Protein AF-A0A7I7QQ85-F1 (afdb_monomer_lite)

Foldseek 3Di:
DDDCPLQALVLLVVLVVLCVDPVNVVVLVVLVDDDDDFKWWFDLLDTHQLQSSSQSSVCSSVVNNGHHPVRFDRDDDRGSCVSCVLNVTDIGRCPLVCVVVQDADDDPNHGQLLLLLQQLLLLLCLLVVHDAWDQCVVCQVVSQVLRQVRDPDPDRDGNLASLLSPVVDQFKDWAFDPPDDRDHSVNCVPGSIIMHTDPVSSNVSNDLNVSLSSLSNSCVVSPDDPSSVVSCVVSVNNVSPDDCSPPPPPDDSDDDDDDDDDDDDDDDDDPDPDVVVVVVLQVVQLVVVVVVCVVQVWPPWDQDDPPFRIWTAHPNRIDTHHGDRDDDDPDDDPDDDDDDDDD

pLDDT: mean 86.06, std 19.88, range [28.39, 98.75]

Sequence (343 aa):
MPSFRNVLPEHVLQAVEILDRPEGAQLAQSLGYRAAREFRLVHKGKFYDSKPVVGVAYGVANNGEYLRNTQISGGDTGGAATILHNLGFWVDNGFLHGLKDLRVDSTHGKPAPYQYVVLLWALARARRREERLVPFSSVRDELADLLAPFAIARTRPDPSMPWAALSRNDWWELVGPDGATPINDVAVKHFDIAGGLDVGIYNTAQLDSFTKAAMEVIGGLVGVDERFADLVDRIGLSDLSGDPLIADANGDLVEDFQTSGGSAPSGRGTVMQDPVRRAAIERRSLDVALKYYDKIGGIDAVELGKPYDIKVTVNGIERHCEVKGSFYDHRHRHFDGQRSHSR

Radius of gyration: 24.23 Å; chains: 1; bounding box: 54×77×69 Å

Organism: NCBI:txid1286180

Secondary structure (DSSP, 8-state):
----TT--HHHHHHHHHHHTSHHHHHHHHHTT----SS-EEEETTEEEEHHHHHHHHHHHHTTT-PPPGGGS--STTTSHHHHHHHTT--EESSHHHHGGG----EETTEEPTHHHHHHHHHHHHHHTT--SSB-HHHHHHHHHHHHGGG-SSSSPP-THHHHHHHTTSTTEEEE-STT--S--HHHHHHTT-EEEE-HHHHHHTTSHHHHHHHHHHHHHHH--SHHHHHHHHHTT-GGGGS-GGGT-TTS---------PPPPP---------HHHHHHHHHHHHHHHHHHHHHTT-EEEEE--TT-SEEEEETTEEEEE----------------------

Structure (mmCIF, N/CA/C/O backbone):
data_AF-A0A7I7QQ85-F1
#
_entry.id   AF-A0A7I7QQ85-F1
#
loop_
_atom_site.group_PDB
_atom_site.id
_atom_site.type_symbol
_atom_site.label_atom_id
_atom_site.label_alt_id
_atom_site.label_comp_id
_atom_site.label_asym_id
_atom_site.label_entity_id
_atom_site.label_seq_id
_atom_site.pdbx_PDB_ins_code
_atom_site.Cartn_x
_atom_site.Cartn_y
_atom_site.Cartn_z
_atom_site.occupancy
_atom_site.B_iso_or_equiv
_atom_site.auth_seq_id
_atom_site.auth_comp_id
_atom_site.auth_asym_id
_atom_site.auth_atom_id
_atom_site.pdbx_PDB_model_num
ATOM 1 N N . MET A 1 1 ? -7.057 0.966 30.154 1.00 69.88 1 MET A N 1
ATOM 2 C CA . MET A 1 1 ? -7.400 1.232 28.740 1.00 69.88 1 MET A CA 1
ATOM 3 C C . MET A 1 1 ? -8.789 0.672 28.480 1.00 69.88 1 MET A C 1
ATOM 5 O O . MET A 1 1 ? -9.120 -0.313 29.136 1.00 69.88 1 MET A O 1
ATOM 9 N N . PRO A 1 2 ? -9.602 1.302 27.614 1.00 81.75 2 PRO A N 1
ATOM 10 C CA . PRO A 1 2 ? -10.892 0.746 27.203 1.00 81.75 2 PRO A CA 1
ATOM 11 C C . PRO A 1 2 ? -10.719 -0.664 26.615 1.00 81.75 2 PRO A C 1
ATOM 13 O O . PRO A 1 2 ? -9.673 -0.979 26.048 1.00 81.75 2 PRO A O 1
ATOM 16 N N . SER A 1 3 ? -11.721 -1.522 26.808 1.00 90.12 3 SER A N 1
ATOM 17 C CA . SER A 1 3 ? -11.721 -2.900 26.303 1.00 90.12 3 SER A CA 1
ATOM 18 C C . SER A 1 3 ? -12.306 -2.940 24.896 1.00 90.12 3 SER A C 1
ATOM 20 O O . SER A 1 3 ? -13.444 -2.534 24.703 1.00 90.12 3 SER A O 1
ATOM 22 N N . PHE A 1 4 ? -11.572 -3.484 23.927 1.00 92.62 4 PHE A N 1
ATOM 23 C CA . PHE A 1 4 ? -12.017 -3.565 22.528 1.00 92.62 4 PHE A CA 1
ATOM 24 C C . PHE A 1 4 ? -12.712 -4.886 22.172 1.00 92.62 4 PHE A C 1
ATOM 26 O O . PHE A 1 4 ? -12.963 -5.142 21.004 1.00 92.62 4 PHE A O 1
ATOM 33 N N . ARG A 1 5 ? -13.055 -5.720 23.165 1.00 92.06 5 ARG A N 1
ATOM 34 C CA . ARG A 1 5 ? -13.643 -7.057 22.943 1.00 92.06 5 ARG A CA 1
ATOM 35 C C . ARG A 1 5 ? -14.966 -7.055 22.169 1.00 92.06 5 ARG A C 1
ATOM 37 O O . ARG A 1 5 ? -15.278 -8.056 21.544 1.00 92.06 5 ARG A O 1
ATOM 44 N N . ASN A 1 6 ? -15.722 -5.959 22.225 1.00 94.19 6 ASN A N 1
ATOM 45 C CA . ASN A 1 6 ? -17.008 -5.827 21.532 1.00 94.19 6 ASN A CA 1
ATOM 46 C C . ASN A 1 6 ? -16.870 -5.160 20.153 1.00 94.19 6 ASN A C 1
ATOM 48 O O . ASN A 1 6 ? -17.860 -5.006 19.443 1.00 94.19 6 ASN A O 1
ATOM 52 N N . VAL A 1 7 ? -15.670 -4.700 19.784 1.00 96.50 7 VAL A N 1
ATOM 53 C CA . VAL A 1 7 ? -15.435 -4.113 18.463 1.00 96.50 7 VAL A CA 1
ATOM 54 C C . VAL A 1 7 ? -15.217 -5.257 17.480 1.00 96.50 7 VAL A C 1
ATOM 56 O O . VAL A 1 7 ? -14.371 -6.114 17.709 1.00 96.50 7 VAL A O 1
ATOM 59 N N . LEU A 1 8 ? -16.000 -5.257 16.406 1.00 96.88 8 LEU A N 1
ATOM 60 C CA . LEU A 1 8 ? -16.057 -6.295 15.382 1.00 96.88 8 LEU A CA 1
ATOM 61 C C . LEU A 1 8 ? -15.797 -5.638 14.014 1.00 96.88 8 LEU A C 1
ATOM 63 O O . LEU A 1 8 ? -15.885 -4.404 13.921 1.00 96.88 8 LEU A O 1
ATOM 67 N N . PRO A 1 9 ? -15.466 -6.400 12.957 1.00 97.25 9 PRO A N 1
ATOM 68 C CA . PRO A 1 9 ? -15.159 -5.820 11.651 1.00 97.25 9 PRO A CA 1
ATOM 69 C C . PRO A 1 9 ? -16.274 -4.928 11.082 1.00 97.25 9 PRO A C 1
ATOM 71 O O . PRO A 1 9 ? -16.001 -3.856 10.541 1.00 97.25 9 PRO A O 1
ATOM 74 N N . GLU A 1 10 ? -17.539 -5.284 11.286 1.00 97.50 10 GLU A N 1
ATOM 75 C CA . GLU A 1 10 ? -18.699 -4.491 10.872 1.00 97.50 10 GLU A CA 1
ATOM 76 C C . GLU A 1 10 ? -18.769 -3.122 11.561 1.00 97.50 10 GLU A C 1
ATOM 78 O O . GLU A 1 10 ? -19.207 -2.147 10.950 1.00 97.50 10 GLU A O 1
ATOM 83 N N . HIS A 1 11 ? -18.282 -3.006 12.801 1.00 98.19 11 HIS A N 1
ATOM 84 C CA . HIS A 1 11 ? -18.210 -1.726 13.507 1.00 98.19 11 HIS A CA 1
ATOM 85 C C . HIS A 1 11 ? -17.158 -0.804 12.880 1.00 98.19 11 HIS A C 1
ATOM 87 O O . HIS A 1 11 ? -17.347 0.412 12.838 1.00 98.19 11 HIS A O 1
ATOM 93 N N . VAL A 1 12 ? -16.067 -1.371 12.355 1.00 98.19 12 VAL A N 1
ATOM 94 C CA . VAL A 1 12 ? -15.042 -0.624 11.609 1.00 98.19 12 VAL A CA 1
ATOM 95 C C . VAL A 1 12 ? -15.597 -0.134 10.274 1.00 98.19 12 VAL A C 1
ATOM 97 O O . VAL A 1 12 ? -15.403 1.031 9.931 1.00 98.19 12 VAL A O 1
ATOM 100 N N . LEU A 1 13 ? -16.339 -0.975 9.549 1.00 97.69 13 LEU A N 1
ATOM 101 C CA . LEU A 1 13 ? -16.986 -0.577 8.293 1.00 97.69 13 LEU A CA 1
ATOM 102 C C . LEU A 1 13 ? -18.018 0.538 8.509 1.00 97.69 13 LEU A C 1
ATOM 104 O O . LEU A 1 13 ? -17.981 1.550 7.813 1.00 97.69 13 LEU A O 1
ATOM 108 N N . GLN A 1 14 ? -18.870 0.419 9.532 1.00 98.06 14 GLN A N 1
ATOM 109 C CA . GLN A 1 14 ? -19.805 1.485 9.907 1.00 98.06 14 GLN A CA 1
ATOM 110 C C . GLN A 1 14 ? -19.075 2.772 10.315 1.00 98.06 14 GLN A C 1
ATOM 112 O O . GLN A 1 14 ? -19.502 3.871 9.962 1.00 98.06 14 GLN A O 1
ATOM 117 N N . ALA A 1 15 ? -17.949 2.663 11.026 1.00 98.38 15 ALA A N 1
ATOM 118 C CA . ALA A 1 15 ? -17.130 3.820 11.369 1.00 98.38 15 ALA A CA 1
ATOM 119 C C . ALA A 1 15 ? -16.563 4.519 10.127 1.00 98.38 15 ALA A C 1
ATOM 121 O O . ALA A 1 15 ? -16.577 5.748 10.064 1.00 98.38 15 ALA A O 1
ATOM 122 N N . VAL A 1 16 ? -16.110 3.755 9.130 1.00 98.12 16 VAL A N 1
ATOM 123 C CA . VAL A 1 16 ? -15.677 4.289 7.831 1.00 98.12 16 VAL A CA 1
ATOM 124 C C . VAL A 1 16 ? -16.826 5.016 7.128 1.00 98.12 16 VAL A C 1
ATOM 126 O O . VAL A 1 16 ? -16.637 6.148 6.686 1.00 98.12 16 VAL A O 1
ATOM 129 N N . GLU A 1 17 ? -18.028 4.437 7.092 1.00 97.75 17 GLU A N 1
ATOM 130 C CA . GLU A 1 17 ? -19.209 5.085 6.503 1.00 97.75 17 GLU A CA 1
ATOM 131 C C . GLU A 1 17 ? -19.602 6.384 7.216 1.00 97.75 17 GLU A C 1
ATOM 133 O O . GLU A 1 17 ? -20.019 7.341 6.564 1.00 97.75 17 GLU A O 1
ATOM 138 N N . ILE A 1 18 ? -19.479 6.436 8.546 1.00 97.75 18 ILE A N 1
ATOM 139 C CA . ILE A 1 18 ? -19.708 7.657 9.329 1.00 97.75 18 ILE A CA 1
ATOM 140 C C . ILE A 1 18 ? -18.658 8.710 8.969 1.00 97.75 18 ILE A C 1
ATOM 142 O O . ILE A 1 18 ? -19.014 9.860 8.718 1.00 97.75 18 ILE A O 1
ATOM 146 N N . LEU A 1 19 ? -17.379 8.327 8.932 1.00 97.50 19 LEU A N 1
ATOM 147 C CA . LEU A 1 19 ? -16.255 9.227 8.662 1.00 97.50 19 LEU A CA 1
ATOM 148 C C . LEU A 1 19 ? -16.217 9.743 7.215 1.00 97.50 19 LEU A C 1
ATOM 150 O O . LEU A 1 19 ? -15.694 10.831 6.989 1.00 97.50 19 LEU A O 1
ATOM 154 N N . ASP A 1 20 ? -16.793 9.012 6.259 1.00 97.12 20 ASP A N 1
ATOM 155 C CA . ASP A 1 20 ? -16.944 9.452 4.864 1.00 97.12 20 ASP A CA 1
ATOM 156 C C . ASP A 1 20 ? -17.969 10.595 4.702 1.00 97.12 20 ASP A C 1
ATOM 158 O O . ASP A 1 20 ? -17.967 11.290 3.682 1.00 97.12 20 ASP A O 1
ATOM 162 N N . ARG A 1 21 ? -18.846 10.817 5.692 1.00 97.19 21 ARG A N 1
ATOM 163 C CA . ARG A 1 21 ? -19.843 11.899 5.668 1.00 97.19 21 ARG A CA 1
ATOM 164 C C . ARG A 1 21 ? -19.251 13.216 6.192 1.00 97.19 21 ARG A C 1
ATOM 166 O O . ARG A 1 21 ? -18.389 13.189 7.075 1.00 97.19 21 ARG A O 1
ATOM 173 N N . PRO A 1 22 ? -19.740 14.389 5.742 1.00 95.38 22 PRO A N 1
ATOM 174 C CA . PRO A 1 22 ? -19.285 15.687 6.254 1.00 95.38 22 PRO A CA 1
ATOM 175 C C . PRO A 1 22 ? -19.380 15.825 7.783 1.00 95.38 22 PRO A C 1
ATOM 177 O O . PRO A 1 22 ? -18.511 16.431 8.414 1.00 95.38 22 PRO A O 1
ATOM 180 N N . GLU A 1 23 ? -20.409 15.237 8.395 1.00 96.56 23 GLU A N 1
ATOM 181 C CA . GLU A 1 23 ? -20.611 15.218 9.847 1.00 96.56 23 GLU A CA 1
ATOM 182 C C . GLU A 1 23 ? -19.568 14.344 10.559 1.00 96.56 23 GLU A C 1
ATOM 184 O O . GLU A 1 23 ? -19.199 14.623 11.699 1.00 96.56 23 GLU A O 1
ATOM 189 N N . GLY A 1 24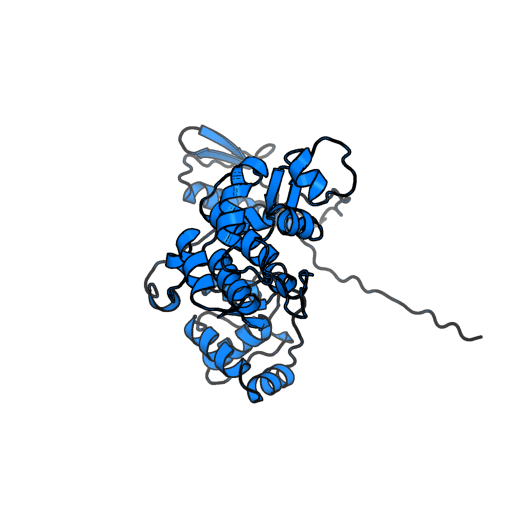 ? -19.041 13.320 9.883 1.00 95.50 24 GLY A N 1
ATOM 190 C CA . GLY A 1 24 ? -17.988 12.447 10.395 1.00 95.50 24 GLY A CA 1
ATOM 191 C C . GLY A 1 24 ? -16.672 13.181 10.631 1.00 95.50 24 GLY A C 1
ATOM 192 O O . GLY A 1 24 ? -16.039 13.004 11.674 1.00 95.50 24 GLY A O 1
ATOM 193 N N . ALA A 1 25 ? -16.288 14.077 9.718 1.00 92.44 25 ALA A N 1
ATOM 194 C CA . ALA A 1 25 ? -15.110 14.926 9.898 1.00 92.44 25 ALA A CA 1
ATOM 195 C C . ALA A 1 25 ? -15.257 15.857 11.117 1.00 92.44 25 ALA A C 1
ATOM 197 O O . ALA A 1 25 ? -14.317 16.020 11.901 1.00 92.44 25 ALA A O 1
ATOM 198 N N . GLN A 1 26 ? -16.455 16.418 11.321 1.00 96.44 26 GLN A N 1
ATOM 199 C CA . GLN A 1 26 ? -16.766 17.246 12.492 1.00 96.44 26 GLN A CA 1
ATOM 200 C C . GLN A 1 26 ? -16.753 16.419 13.783 1.00 96.44 26 GLN A C 1
ATOM 202 O O . GLN A 1 26 ? -16.199 16.861 14.793 1.00 96.44 26 GLN A O 1
ATOM 207 N N . LEU A 1 27 ? -17.289 15.193 13.746 1.00 96.94 27 LEU A N 1
ATOM 208 C CA . LEU A 1 27 ? -17.235 14.256 14.865 1.00 96.94 27 LEU A CA 1
ATOM 209 C C . LEU A 1 27 ? -15.781 13.965 15.252 1.00 96.94 27 LEU A C 1
ATOM 211 O O . LEU A 1 27 ? -15.411 14.176 16.408 1.00 96.94 27 LEU A O 1
ATOM 215 N N . ALA A 1 28 ? -14.933 13.572 14.299 1.00 96.88 28 ALA A N 1
ATOM 216 C CA . ALA A 1 28 ? -13.519 13.299 14.555 1.00 96.88 28 ALA A CA 1
ATOM 217 C C . ALA A 1 28 ? -12.798 14.512 15.174 1.00 96.88 28 ALA A C 1
ATOM 219 O O . ALA A 1 28 ? -12.051 14.368 16.149 1.00 96.88 28 ALA A O 1
ATOM 220 N N . GLN A 1 29 ? -13.071 15.718 14.667 1.00 96.81 29 GLN A N 1
ATOM 221 C CA . GLN A 1 29 ? -12.528 16.958 15.222 1.00 96.81 29 GLN A CA 1
ATOM 222 C C . GLN A 1 29 ? -13.019 17.215 16.657 1.00 96.81 29 GLN A C 1
ATOM 224 O O . GLN A 1 29 ? -12.211 17.544 17.529 1.00 96.81 29 GLN A O 1
ATOM 229 N N . SER A 1 30 ? -14.313 17.020 16.934 1.00 97.69 30 SER A N 1
ATOM 230 C CA . SER A 1 30 ? -14.899 17.203 18.273 1.00 97.69 30 SER A CA 1
ATOM 231 C C . SER A 1 30 ? -14.375 16.197 19.309 1.00 97.69 30 SER A C 1
ATOM 233 O O . SER A 1 30 ? -14.231 16.531 20.485 1.00 97.69 30 SER A O 1
ATOM 235 N N . LEU A 1 31 ? -13.989 14.994 18.866 1.00 97.19 31 LEU A N 1
ATOM 236 C CA . LEU A 1 31 ? -13.313 13.972 19.678 1.00 97.19 31 LEU A CA 1
ATOM 237 C C . LEU A 1 31 ? -11.806 14.251 19.866 1.00 97.19 31 LEU A C 1
ATOM 239 O O . LEU A 1 31 ? -11.090 13.486 20.526 1.00 97.19 31 LEU A O 1
ATOM 243 N N . GLY A 1 32 ? -11.314 15.367 19.320 1.00 97.38 32 GLY A N 1
ATOM 244 C CA . GLY A 1 32 ? -9.945 15.850 19.481 1.00 97.38 32 GLY A CA 1
ATOM 245 C C . GLY A 1 32 ? -8.919 15.104 18.632 1.00 97.38 32 GLY A C 1
ATOM 246 O O . GLY A 1 32 ? -7.717 15.163 18.931 1.00 97.38 32 GLY A O 1
ATOM 247 N N . TYR A 1 33 ? -9.363 14.375 17.608 1.00 96.75 33 TYR A N 1
ATOM 248 C CA . TYR A 1 33 ? -8.456 13.742 16.665 1.00 96.75 33 TYR A CA 1
ATOM 249 C C . TYR A 1 33 ? -7.802 14.773 15.745 1.00 96.75 33 TYR A C 1
ATOM 251 O O . TYR A 1 33 ? -8.306 15.870 15.509 1.00 96.75 33 TYR A O 1
ATOM 259 N N . ARG A 1 34 ? -6.618 14.412 15.261 1.00 93.75 34 ARG A N 1
ATOM 260 C CA . ARG A 1 34 ? -5.829 15.174 14.294 1.00 93.75 34 ARG A CA 1
ATOM 261 C C . ARG A 1 34 ? -5.425 14.222 13.179 1.00 93.75 34 ARG A C 1
ATOM 263 O O . ARG A 1 34 ? -5.375 13.019 13.432 1.00 93.75 34 ARG A O 1
ATOM 270 N N . ALA A 1 35 ? -5.068 14.789 12.028 1.00 92.00 35 ALA A N 1
ATOM 271 C CA . ALA A 1 35 ? -4.515 14.042 10.905 1.00 92.00 35 ALA A CA 1
ATOM 272 C C . ALA A 1 35 ? -3.429 13.063 11.379 1.00 92.00 35 ALA A C 1
ATOM 274 O O . ALA A 1 35 ? -2.513 13.460 12.120 1.00 92.00 35 ALA A O 1
ATOM 275 N N . ALA A 1 36 ? -3.533 11.796 10.977 1.00 89.44 36 ALA A N 1
ATOM 276 C CA . ALA A 1 36 ? -2.504 10.816 11.281 1.00 89.44 36 ALA A CA 1
ATOM 277 C C . ALA A 1 36 ? -1.199 11.213 10.586 1.00 89.44 36 ALA A C 1
ATOM 279 O O . ALA A 1 36 ? -1.190 11.800 9.505 1.00 89.44 36 ALA A O 1
ATOM 280 N N . ARG A 1 37 ? -0.074 10.895 11.227 1.00 87.19 37 ARG A N 1
ATOM 281 C CA . ARG A 1 37 ? 1.252 11.060 10.618 1.00 87.19 37 ARG A CA 1
ATOM 282 C C . ARG A 1 37 ? 1.688 9.787 9.903 1.00 87.19 37 ARG A C 1
ATOM 284 O O . ARG A 1 37 ? 2.209 9.865 8.800 1.00 87.19 37 ARG A O 1
ATOM 291 N N . GLU A 1 38 ? 1.398 8.645 10.509 1.00 89.81 38 GLU A N 1
ATOM 292 C CA . GLU A 1 38 ? 2.010 7.361 10.168 1.00 89.81 38 GLU A CA 1
ATOM 293 C C . GLU A 1 38 ? 0.939 6.333 9.786 1.00 89.81 38 GLU A C 1
ATOM 295 O O . GLU A 1 38 ? 0.820 5.992 8.617 1.00 89.81 38 GLU A O 1
ATOM 300 N N . PHE A 1 39 ? 0.073 5.954 10.730 1.00 94.81 39 PHE A N 1
ATOM 301 C CA . PHE A 1 39 ? -0.863 4.840 10.556 1.00 94.81 39 PHE A CA 1
ATOM 302 C C . PHE A 1 39 ? -2.212 5.240 9.956 1.00 94.81 39 PHE A C 1
ATOM 304 O O . PHE A 1 39 ? -2.951 6.046 10.541 1.00 94.81 39 PHE A O 1
ATOM 311 N N . ARG A 1 40 ? -2.566 4.624 8.825 1.00 97.06 40 ARG A N 1
ATOM 312 C CA . ARG A 1 40 ? -3.838 4.845 8.124 1.00 97.06 40 ARG A CA 1
ATOM 313 C C . ARG A 1 40 ? -4.469 3.520 7.718 1.00 97.06 40 ARG A C 1
ATOM 315 O O . ARG A 1 40 ? -3.834 2.713 7.058 1.00 97.06 40 ARG A O 1
ATOM 322 N N . LEU A 1 41 ? -5.730 3.311 8.076 1.00 97.31 41 LEU A N 1
ATOM 323 C CA . LEU A 1 41 ? -6.535 2.231 7.514 1.00 97.31 41 LEU A CA 1
ATOM 324 C C . LEU A 1 41 ? -6.679 2.445 6.003 1.00 97.31 41 LEU A C 1
ATOM 326 O O . LEU A 1 41 ? -7.053 3.542 5.578 1.00 97.31 41 LEU A O 1
ATOM 330 N N . VAL A 1 42 ? -6.438 1.396 5.219 1.00 97.69 42 VAL A N 1
ATOM 331 C CA . VAL A 1 42 ? -6.763 1.366 3.790 1.00 97.69 42 VAL A CA 1
ATOM 332 C C . VAL A 1 42 ? -8.062 0.592 3.594 1.00 97.69 42 VAL A C 1
ATOM 334 O O . VAL A 1 42 ? -8.171 -0.558 4.014 1.00 97.69 42 VAL A O 1
ATOM 337 N N . HIS A 1 43 ? -9.055 1.224 2.973 1.00 96.19 43 HIS A N 1
ATOM 338 C CA . HIS A 1 43 ? -10.320 0.574 2.634 1.00 96.19 43 HIS A CA 1
ATOM 339 C C . HIS A 1 43 ? -10.874 1.139 1.327 1.00 96.19 43 HIS A C 1
ATOM 341 O O . HIS A 1 43 ? -11.065 2.353 1.213 1.00 96.19 43 HIS A O 1
ATOM 347 N N . LYS A 1 44 ? -11.126 0.271 0.338 1.00 94.56 44 LYS A N 1
ATOM 348 C CA . LYS A 1 44 ? -11.625 0.643 -0.998 1.00 94.56 44 LYS A CA 1
ATOM 349 C C . LYS A 1 44 ? -10.751 1.718 -1.654 1.00 94.56 44 LYS A C 1
ATOM 351 O O . LYS A 1 44 ? -11.249 2.699 -2.206 1.00 94.56 44 LYS A O 1
ATOM 356 N N . GLY A 1 45 ? -9.433 1.575 -1.504 1.00 95.44 45 GLY A N 1
ATOM 357 C CA . GLY A 1 45 ? -8.424 2.496 -2.046 1.00 95.44 45 GLY A CA 1
ATOM 358 C C . GLY A 1 45 ? -8.356 3.870 -1.361 1.00 95.44 45 GLY A C 1
ATOM 359 O O . GLY A 1 45 ? -7.555 4.724 -1.752 1.00 95.44 45 GLY A O 1
ATOM 360 N N . LYS A 1 46 ? -9.170 4.108 -0.327 1.00 96.88 46 LYS A N 1
ATOM 361 C CA . LYS A 1 46 ? -9.147 5.327 0.488 1.00 96.88 46 LYS A CA 1
ATOM 362 C C . LYS A 1 46 ? -8.336 5.117 1.763 1.00 96.88 46 LYS A C 1
ATOM 364 O O . LYS A 1 46 ? -8.163 3.997 2.233 1.00 96.88 46 LYS A O 1
ATOM 369 N N . PHE A 1 47 ? -7.864 6.227 2.325 1.00 97.38 47 PHE A N 1
ATOM 370 C CA . PHE A 1 47 ? -7.067 6.250 3.548 1.00 97.38 47 PHE A CA 1
ATOM 371 C C . PHE A 1 47 ? -7.855 6.920 4.662 1.00 97.38 47 PHE A C 1
ATOM 373 O O . PHE A 1 47 ? -8.336 8.039 4.482 1.00 97.38 47 PHE A O 1
ATOM 380 N N . TYR A 1 48 ? -7.903 6.269 5.816 1.00 97.56 48 TYR A N 1
ATOM 381 C CA . TYR A 1 48 ? -8.562 6.770 7.013 1.00 97.56 48 TYR A CA 1
ATOM 382 C C . TYR A 1 48 ? -7.577 6.777 8.171 1.00 97.56 48 TYR A C 1
ATOM 384 O O . TYR A 1 48 ? -6.860 5.804 8.390 1.00 97.56 48 TYR A O 1
ATOM 392 N N . ASP A 1 49 ? -7.542 7.854 8.946 1.0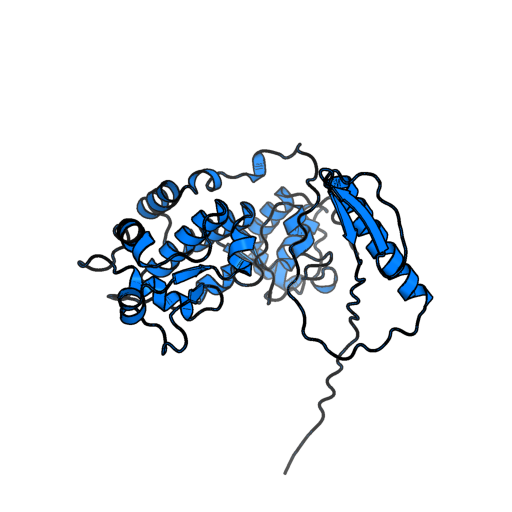0 96.81 49 ASP A N 1
ATOM 393 C CA . ASP A 1 49 ? -6.706 7.902 10.142 1.00 96.81 49 ASP A CA 1
ATOM 394 C C . ASP A 1 49 ? -7.123 6.785 11.116 1.00 96.81 49 ASP A C 1
ATOM 396 O O . ASP A 1 49 ? -8.283 6.708 11.532 1.00 96.81 49 ASP A O 1
ATOM 400 N N . SER A 1 50 ? -6.178 5.925 11.512 1.00 96.75 50 SER A N 1
ATOM 401 C CA . SER A 1 50 ? -6.491 4.704 12.277 1.00 96.75 50 SER A CA 1
ATOM 402 C C . SER A 1 50 ? -7.188 4.993 13.612 1.00 96.75 50 SER A C 1
ATOM 404 O O . SER A 1 50 ? -8.105 4.285 14.026 1.00 96.75 50 SER A O 1
ATOM 406 N N . LYS A 1 51 ? -6.785 6.076 14.284 1.00 96.38 51 LYS A N 1
ATOM 407 C CA . LYS A 1 51 ? -7.323 6.495 15.583 1.00 96.38 51 LYS A CA 1
ATOM 408 C C . LYS A 1 51 ? -8.805 6.901 15.536 1.00 96.38 51 LYS A C 1
ATOM 410 O O . LYS A 1 51 ? -9.564 6.330 16.320 1.00 96.38 51 LYS A O 1
ATOM 415 N N . PRO A 1 52 ? -9.229 7.864 14.688 1.00 97.69 52 PRO A N 1
ATOM 416 C CA . PRO A 1 52 ? -10.644 8.153 14.475 1.00 97.69 52 PRO A CA 1
ATOM 417 C C . PRO A 1 52 ? -11.465 6.912 14.164 1.00 97.69 52 PRO A C 1
ATOM 419 O O . PRO A 1 52 ? -12.505 6.727 14.783 1.00 97.69 52 PRO A O 1
ATOM 422 N N . VAL A 1 53 ? -10.980 6.044 13.269 1.00 98.06 53 VAL A N 1
ATOM 423 C CA . VAL A 1 53 ? -11.713 4.831 12.888 1.00 98.06 53 VAL A CA 1
ATOM 424 C C . VAL A 1 53 ? -11.987 3.960 14.109 1.00 98.06 53 VAL A C 1
ATOM 426 O O . VAL A 1 53 ? -13.139 3.642 14.380 1.00 98.06 53 VAL A O 1
ATOM 429 N N . VAL A 1 54 ? -10.960 3.629 14.897 1.00 97.50 54 VAL A N 1
ATOM 430 C CA . VAL A 1 54 ? -11.131 2.786 16.091 1.00 97.50 54 VAL A CA 1
ATOM 431 C C . VAL A 1 54 ? -11.995 3.469 17.154 1.00 97.50 54 VAL A C 1
ATOM 433 O O . VAL A 1 54 ? -12.811 2.811 17.796 1.00 97.50 54 VAL A O 1
ATOM 436 N N . GLY A 1 55 ? -11.853 4.783 17.348 1.00 97.56 55 GLY A N 1
ATOM 437 C CA . GLY A 1 55 ? -12.661 5.518 18.322 1.00 97.56 55 GLY A CA 1
ATOM 438 C C . GLY A 1 55 ? -14.138 5.610 17.958 1.00 97.56 55 GLY A C 1
ATOM 439 O O . GLY A 1 55 ? -14.992 5.495 18.841 1.00 97.56 55 GLY A O 1
ATOM 440 N N . VAL A 1 56 ? -14.435 5.765 16.666 1.00 98.38 56 VAL A N 1
ATOM 441 C CA . VAL A 1 56 ? -15.801 5.743 16.137 1.00 98.38 56 VAL A CA 1
ATOM 442 C C . VAL A 1 56 ? -16.366 4.324 16.182 1.00 98.38 56 VAL A C 1
ATOM 444 O O . VAL A 1 56 ? -17.461 4.142 16.704 1.00 98.38 56 VAL A O 1
ATOM 447 N N . ALA A 1 57 ? -15.601 3.315 15.755 1.00 98.31 57 ALA A N 1
ATOM 448 C CA . ALA A 1 57 ? -16.006 1.907 15.807 1.00 98.31 57 ALA A CA 1
ATOM 449 C C . ALA A 1 57 ? -16.323 1.451 17.238 1.00 98.31 57 ALA A C 1
ATOM 451 O O . ALA A 1 57 ? -17.300 0.743 17.469 1.00 98.31 57 ALA A O 1
ATOM 452 N N . TYR A 1 58 ? -15.545 1.913 18.221 1.00 97.75 58 TYR A N 1
ATOM 453 C CA . TYR A 1 58 ? -15.847 1.680 19.629 1.00 97.75 58 TYR A CA 1
ATOM 454 C C . TYR A 1 58 ? -17.196 2.286 20.031 1.00 97.75 58 TYR A C 1
ATOM 456 O O . TYR A 1 58 ? -17.984 1.610 20.685 1.00 97.75 58 TYR A O 1
ATOM 464 N N . GLY A 1 59 ? -17.491 3.528 19.637 1.00 97.69 59 GLY A N 1
ATOM 465 C CA . GLY A 1 59 ? -18.781 4.145 19.952 1.00 97.69 59 GLY A CA 1
ATOM 466 C C . GLY A 1 59 ? -19.954 3.452 19.263 1.00 97.69 59 GLY A C 1
ATOM 467 O O . GLY A 1 59 ? -20.982 3.255 19.901 1.00 97.69 59 GLY A O 1
ATOM 468 N N . VAL A 1 60 ? -19.786 2.994 18.017 1.00 98.00 60 VAL A N 1
ATOM 469 C CA . VAL A 1 60 ? -20.782 2.154 17.325 1.00 98.00 60 VAL A CA 1
ATOM 470 C C . VAL A 1 60 ? -21.076 0.887 18.138 1.00 98.00 60 VAL A C 1
ATOM 472 O O . VAL A 1 60 ? -22.236 0.585 18.400 1.00 98.00 60 VAL A O 1
ATOM 475 N N . ALA A 1 61 ? -20.037 0.199 18.618 1.00 97.62 61 ALA A N 1
ATOM 476 C CA . ALA A 1 61 ? -20.171 -1.018 19.422 1.00 97.62 61 ALA A CA 1
ATOM 477 C C . ALA A 1 61 ? -20.733 -0.786 20.842 1.00 97.62 61 ALA A C 1
ATOM 479 O O . ALA A 1 61 ? -21.171 -1.730 21.496 1.00 97.62 61 ALA A O 1
ATOM 480 N N . ASN A 1 62 ? -20.684 0.450 21.352 1.00 96.75 62 ASN A N 1
ATOM 481 C CA . ASN A 1 62 ? -21.026 0.797 22.736 1.00 96.75 62 ASN A CA 1
ATOM 482 C C . ASN A 1 62 ? -22.058 1.937 22.799 1.00 96.75 62 ASN A C 1
ATOM 484 O O . ASN A 1 62 ? -21.916 2.875 23.580 1.00 96.75 62 ASN A O 1
ATOM 488 N N . ASN A 1 63 ? -23.108 1.865 21.973 1.00 94.88 63 ASN A N 1
ATOM 489 C CA . ASN A 1 63 ? -24.285 2.746 22.042 1.00 94.88 63 ASN A CA 1
ATOM 490 C C . ASN A 1 63 ? -23.972 4.259 22.001 1.00 94.88 63 ASN A C 1
ATOM 492 O O . ASN A 1 63 ? -24.611 5.058 22.684 1.00 94.88 63 ASN A O 1
ATOM 496 N N . GLY A 1 64 ? -22.995 4.665 21.189 1.00 94.81 64 GLY A N 1
ATOM 497 C CA . GLY A 1 64 ? -22.606 6.063 20.985 1.00 94.81 64 GLY A CA 1
ATOM 498 C C . GLY A 1 64 ? -21.523 6.584 21.934 1.00 94.81 64 GLY A C 1
ATOM 499 O O . GLY A 1 64 ? -21.167 7.761 21.856 1.00 94.81 64 GLY A O 1
ATOM 500 N N . GLU A 1 65 ? -20.957 5.743 22.803 1.00 96.25 65 GLU A N 1
ATOM 501 C CA . GLU A 1 65 ? -19.833 6.119 23.670 1.00 96.25 65 GLU A CA 1
ATOM 502 C C . GLU A 1 65 ? -18.506 6.186 22.895 1.00 96.25 65 GLU A C 1
ATOM 504 O O . GLU A 1 65 ? -17.646 5.316 23.003 1.00 96.25 65 GLU A O 1
ATOM 509 N N . TYR A 1 66 ? -18.322 7.228 22.084 1.00 97.25 66 TYR A N 1
ATOM 510 C CA . TYR A 1 66 ? -17.104 7.412 21.294 1.00 97.25 66 TYR A CA 1
ATOM 511 C C . TYR A 1 66 ? -15.865 7.684 22.154 1.00 97.25 66 TYR A C 1
ATOM 513 O O . TYR A 1 66 ? -15.895 8.461 23.114 1.00 97.25 66 TYR A O 1
ATOM 521 N N . LEU A 1 67 ? -14.731 7.108 21.753 1.00 96.75 67 LEU A N 1
ATOM 522 C CA . LEU A 1 67 ? -13.445 7.400 22.383 1.00 96.75 67 LEU A CA 1
ATOM 523 C C . LEU A 1 67 ? -12.858 8.714 21.855 1.00 96.75 67 LEU A C 1
ATOM 525 O O . LEU A 1 67 ? -13.041 9.093 20.700 1.00 96.75 67 LEU A O 1
ATOM 529 N N . ARG A 1 68 ? -12.115 9.409 22.717 1.00 96.88 68 ARG A N 1
ATOM 530 C CA . ARG A 1 68 ? -11.345 10.611 22.380 1.00 96.88 68 ARG A CA 1
ATOM 531 C C . ARG A 1 68 ? -9.912 10.251 22.002 1.00 96.88 68 ARG A C 1
ATOM 533 O O . ARG A 1 68 ? -9.380 9.213 22.400 1.00 96.88 68 ARG A O 1
ATOM 540 N N . ASN A 1 69 ? -9.219 11.171 21.335 1.00 94.94 69 ASN A N 1
ATOM 541 C CA . ASN A 1 69 ? -7.810 11.001 20.946 1.00 94.94 69 ASN A CA 1
ATOM 542 C C . ASN A 1 69 ? -6.861 10.649 22.111 1.00 94.94 69 ASN A C 1
ATOM 544 O O . ASN A 1 69 ? -5.870 9.947 21.914 1.00 94.94 69 ASN A O 1
ATOM 548 N N . THR A 1 70 ? -7.161 11.101 23.331 1.00 93.75 70 THR A N 1
ATOM 549 C CA . THR A 1 70 ? -6.356 10.815 24.531 1.00 93.75 70 THR A CA 1
ATOM 550 C C . THR A 1 70 ? -6.551 9.403 25.085 1.00 93.75 70 THR A C 1
ATOM 552 O O . THR A 1 70 ? -5.766 8.973 25.926 1.00 93.75 70 THR A O 1
ATOM 555 N N . GLN A 1 71 ? -7.573 8.674 24.630 1.00 93.56 71 GLN A N 1
ATOM 556 C CA . GLN A 1 71 ? -7.930 7.348 25.144 1.00 93.56 71 GLN A CA 1
ATOM 557 C C . GLN A 1 71 ? -7.377 6.200 24.287 1.00 93.56 71 GLN A C 1
ATOM 559 O O . GLN A 1 71 ? -7.458 5.047 24.707 1.00 93.56 71 GLN A O 1
ATOM 564 N N . ILE A 1 72 ? -6.805 6.502 23.114 1.00 91.00 72 ILE A N 1
ATOM 565 C CA . ILE A 1 72 ? -6.271 5.515 22.166 1.00 91.00 72 ILE A CA 1
ATOM 566 C C . ILE A 1 72 ? -4.882 5.957 21.684 1.00 91.00 72 ILE A C 1
ATOM 568 O O . ILE A 1 72 ? -4.693 7.088 21.221 1.00 91.00 72 ILE A O 1
ATOM 572 N N . SER A 1 73 ? -3.896 5.062 21.755 1.00 86.62 73 SER A N 1
ATOM 573 C CA . SER A 1 73 ? -2.586 5.245 21.116 1.00 86.62 73 SER A CA 1
ATOM 574 C C . SER A 1 73 ? -2.653 4.903 19.622 1.00 86.62 73 SER A C 1
ATOM 576 O O . SER A 1 73 ? -3.487 4.125 19.179 1.00 86.62 73 SER A O 1
ATOM 578 N N . GLY A 1 74 ? -1.808 5.538 18.807 1.00 74.31 74 GLY A N 1
ATOM 579 C CA . GLY A 1 74 ? -1.850 5.341 17.351 1.00 74.31 74 GLY A CA 1
ATOM 580 C C . GLY A 1 74 ? -1.027 4.152 16.859 1.00 74.31 74 GLY A C 1
ATOM 581 O O . GLY A 1 74 ? -1.377 3.594 15.831 1.00 74.31 74 GLY A O 1
ATOM 582 N N . GLY A 1 75 ? 0.045 3.805 17.581 1.00 74.62 75 GLY A N 1
ATOM 583 C CA . GLY A 1 75 ? 1.086 2.886 17.108 1.00 74.62 75 GLY A CA 1
ATOM 584 C C . GLY A 1 75 ? 0.845 1.402 17.378 1.00 74.62 75 GLY A C 1
ATOM 585 O O . GLY A 1 75 ? -0.199 1.007 17.897 1.00 74.62 75 GLY A O 1
ATOM 586 N N . ASP A 1 76 ? 1.868 0.611 17.056 1.00 62.94 76 ASP A N 1
ATOM 587 C CA . ASP A 1 76 ? 1.780 -0.842 16.833 1.00 62.94 76 ASP A CA 1
ATOM 588 C C . ASP A 1 76 ? 1.677 -1.710 18.089 1.00 62.94 76 ASP A C 1
ATOM 590 O O . ASP A 1 76 ? 1.308 -2.881 18.004 1.00 62.94 76 ASP A O 1
ATOM 594 N N . THR A 1 77 ? 1.953 -1.162 19.274 1.00 74.25 77 THR A N 1
ATOM 595 C CA . THR A 1 77 ? 1.875 -1.926 20.527 1.00 74.25 77 THR A CA 1
ATOM 596 C C . THR A 1 77 ? 0.555 -1.656 21.240 1.00 74.25 77 THR A C 1
ATOM 598 O O . THR A 1 77 ? 0.469 -0.804 22.129 1.00 74.25 77 THR A O 1
ATOM 601 N N . GLY A 1 78 ? -0.489 -2.384 20.838 1.00 75.00 78 GLY A N 1
ATOM 602 C CA . GLY A 1 78 ? -1.823 -2.323 21.448 1.00 75.00 78 GLY A CA 1
ATOM 603 C C . GLY A 1 78 ? -2.592 -1.031 21.155 1.00 75.00 78 GLY A C 1
ATOM 604 O O . GLY A 1 78 ? -3.501 -0.680 21.908 1.00 75.00 78 GLY A O 1
ATOM 605 N N . GLY A 1 79 ? -2.197 -0.301 20.109 1.00 89.56 79 GLY A N 1
ATOM 606 C CA . GLY A 1 79 ? -2.887 0.898 19.646 1.00 89.56 79 GLY A CA 1
ATOM 607 C C . GLY A 1 79 ? -3.908 0.612 18.550 1.00 89.56 79 GLY A C 1
ATOM 608 O O . GLY A 1 79 ? -4.276 -0.532 18.281 1.00 89.56 79 GLY A O 1
ATOM 609 N N . ALA A 1 80 ? -4.373 1.682 17.907 1.00 94.38 80 ALA A N 1
ATOM 610 C CA . ALA A 1 80 ? -5.386 1.610 16.860 1.00 94.38 80 ALA A CA 1
ATOM 611 C C . ALA A 1 80 ? -4.974 0.696 15.692 1.00 94.38 80 ALA A C 1
ATOM 613 O O . ALA A 1 80 ? -5.804 -0.061 15.198 1.00 94.38 80 ALA A O 1
ATOM 614 N N . ALA A 1 81 ? -3.698 0.734 15.285 1.00 94.19 81 ALA A N 1
ATOM 615 C CA . ALA A 1 81 ? -3.182 -0.111 14.211 1.00 94.19 81 ALA A CA 1
ATOM 616 C C . ALA A 1 81 ? -3.306 -1.608 14.543 1.00 94.19 81 ALA A C 1
ATOM 618 O O . ALA A 1 81 ? -3.878 -2.365 13.765 1.00 94.19 81 ALA A O 1
ATOM 619 N N . THR A 1 82 ? -2.872 -2.017 15.741 1.00 93.62 82 THR A N 1
ATOM 620 C CA . THR A 1 82 ? -2.986 -3.405 16.221 1.00 93.62 82 THR A CA 1
ATOM 621 C C . THR A 1 82 ? -4.433 -3.887 16.234 1.00 93.62 82 THR A C 1
ATOM 623 O O . THR A 1 82 ? -4.719 -5.004 15.819 1.00 93.62 82 THR A O 1
ATOM 626 N N . ILE A 1 83 ? -5.357 -3.044 16.710 1.00 94.62 83 ILE A N 1
ATOM 627 C CA . ILE A 1 83 ? -6.782 -3.390 16.788 1.00 94.62 83 ILE A CA 1
ATOM 628 C C . ILE A 1 83 ? -7.342 -3.641 15.387 1.00 94.62 83 ILE A C 1
ATOM 630 O O . ILE A 1 83 ? -8.009 -4.645 15.172 1.00 94.62 83 ILE A O 1
ATOM 634 N N . LEU A 1 84 ? -7.045 -2.760 14.432 1.00 95.62 84 LEU A N 1
ATOM 635 C CA . LEU A 1 84 ? -7.505 -2.902 13.050 1.00 95.62 84 LEU A CA 1
ATOM 636 C C . LEU A 1 84 ? -6.910 -4.139 12.369 1.00 95.62 84 LEU A C 1
ATOM 638 O O . LEU A 1 84 ? -7.648 -4.877 11.723 1.00 95.62 84 LEU A O 1
ATOM 642 N N . HIS A 1 85 ? -5.619 -4.412 12.570 1.00 93.00 85 HIS A N 1
ATOM 643 C CA . HIS A 1 85 ? -4.982 -5.625 12.057 1.00 93.00 85 HIS A CA 1
ATOM 644 C C . HIS A 1 85 ? -5.622 -6.900 12.608 1.00 93.00 85 HIS A C 1
ATOM 646 O O . HIS A 1 85 ? -5.938 -7.803 11.838 1.00 93.00 85 HIS A O 1
ATOM 652 N N . ASN A 1 86 ? -5.894 -6.948 13.914 1.00 93.19 86 ASN A N 1
ATOM 653 C CA . ASN A 1 86 ? -6.564 -8.090 14.544 1.00 93.19 86 ASN A CA 1
ATOM 654 C C . ASN A 1 86 ? -8.003 -8.291 14.043 1.00 93.19 86 ASN A C 1
ATOM 656 O O . ASN A 1 86 ? -8.544 -9.384 14.164 1.00 93.19 86 ASN A O 1
ATOM 660 N N . LEU A 1 87 ? -8.623 -7.246 13.490 1.00 94.50 87 LEU A N 1
ATOM 661 C CA . LEU A 1 87 ? -9.945 -7.293 12.864 1.00 94.50 87 LEU A CA 1
ATOM 662 C C . LEU A 1 87 ? -9.879 -7.570 11.351 1.00 94.50 87 LEU A C 1
ATOM 664 O O . LEU A 1 87 ? -10.891 -7.444 10.668 1.00 94.50 87 LEU A O 1
ATOM 668 N N . GLY A 1 88 ? -8.704 -7.925 10.819 1.00 93.56 88 GLY A N 1
ATOM 669 C CA . GLY A 1 88 ? -8.514 -8.287 9.412 1.00 93.56 88 GLY A CA 1
ATOM 670 C C . GLY A 1 88 ? -8.309 -7.104 8.462 1.00 93.56 88 GLY A C 1
ATOM 671 O O . GLY A 1 88 ? -8.310 -7.291 7.246 1.00 93.56 88 GLY A O 1
ATOM 672 N N . PHE A 1 89 ? -8.114 -5.888 8.978 1.00 94.81 89 PHE A N 1
ATOM 673 C CA . PHE A 1 89 ? -7.878 -4.711 8.145 1.00 94.81 89 PHE A CA 1
ATOM 674 C C . PHE A 1 89 ? -6.391 -4.444 7.913 1.00 94.81 89 PHE A C 1
ATOM 676 O O . PHE A 1 89 ? -5.546 -4.644 8.790 1.00 94.81 89 PHE A O 1
ATOM 683 N N . TRP A 1 90 ? -6.071 -3.910 6.733 1.00 96.44 90 TRP A N 1
ATOM 684 C CA . TRP A 1 90 ? -4.731 -3.417 6.447 1.00 96.44 90 TRP A CA 1
ATOM 685 C C . TRP A 1 90 ? -4.554 -1.976 6.934 1.00 96.44 90 TRP A C 1
ATOM 687 O O . TRP A 1 90 ? -5.315 -1.075 6.569 1.00 96.44 90 TRP A O 1
ATOM 697 N N . VAL A 1 91 ? -3.512 -1.746 7.730 1.00 96.44 91 VAL A N 1
ATOM 698 C CA . VAL A 1 91 ? -3.093 -0.415 8.166 1.00 96.44 91 VAL A CA 1
ATOM 699 C C . VAL A 1 91 ? -1.772 -0.094 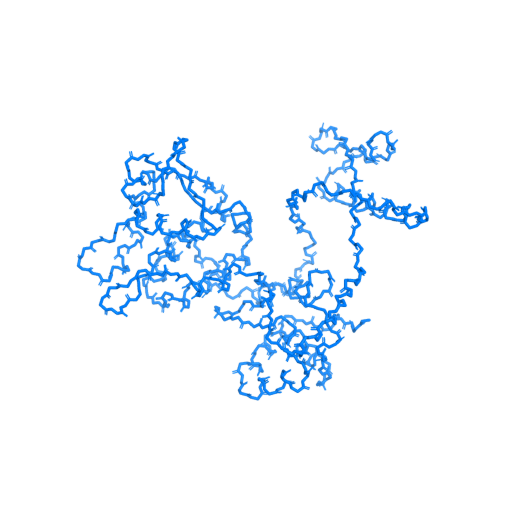7.490 1.00 96.44 91 VAL A C 1
ATOM 701 O O . VAL A 1 91 ? -0.753 -0.728 7.738 1.00 96.44 91 VAL A O 1
ATOM 704 N N . ASP A 1 92 ? -1.807 0.900 6.614 1.00 96.44 92 ASP A N 1
ATOM 705 C CA . ASP A 1 92 ? -0.623 1.441 5.975 1.00 96.44 92 ASP A CA 1
ATOM 706 C C . ASP A 1 92 ? 0.201 2.261 6.973 1.00 96.44 92 ASP A C 1
ATOM 708 O O . ASP A 1 92 ? -0.344 3.051 7.752 1.00 96.44 92 ASP A O 1
ATOM 712 N N . ASN A 1 93 ? 1.518 2.084 6.908 1.00 93.38 93 ASN A N 1
ATOM 713 C CA . ASN A 1 93 ? 2.515 2.812 7.692 1.00 93.38 93 ASN A CA 1
ATOM 714 C C . ASN A 1 93 ? 3.294 3.843 6.852 1.00 93.38 93 ASN A C 1
ATOM 716 O O . ASN A 1 93 ? 4.228 4.463 7.357 1.00 93.38 93 ASN A O 1
ATOM 720 N N . GLY A 1 94 ? 2.915 4.049 5.586 1.00 93.06 94 GLY A N 1
ATOM 721 C CA . GLY A 1 94 ? 3.423 5.133 4.748 1.00 93.06 94 GLY A CA 1
ATOM 722 C C . GLY A 1 94 ? 3.700 4.746 3.299 1.00 93.06 94 GLY A C 1
ATOM 723 O O . GLY A 1 94 ? 3.688 5.634 2.450 1.00 93.06 94 GLY A O 1
ATOM 724 N N . PHE A 1 95 ? 3.918 3.462 2.993 1.00 95.56 95 PHE A N 1
ATOM 725 C CA . PHE A 1 95 ? 4.190 3.014 1.622 1.00 95.56 95 PHE A CA 1
ATOM 726 C C . PHE A 1 95 ? 3.013 3.319 0.689 1.00 95.56 95 PHE A C 1
ATOM 728 O O . PHE A 1 95 ? 3.163 4.060 -0.282 1.00 95.56 95 PHE A O 1
ATOM 735 N N . LEU A 1 96 ? 1.823 2.796 1.004 1.00 97.06 96 LEU A N 1
ATOM 736 C CA . LEU A 1 96 ? 0.652 2.961 0.142 1.00 97.06 96 LEU A CA 1
ATOM 737 C C . LEU A 1 96 ? 0.211 4.419 0.092 1.00 97.06 96 LEU A C 1
ATOM 739 O O . LEU A 1 96 ? -0.189 4.906 -0.965 1.00 97.06 96 LEU A O 1
ATOM 743 N N . HIS A 1 97 ? 0.300 5.136 1.213 1.00 96.12 97 HIS A N 1
ATOM 744 C CA . HIS A 1 97 ? -0.006 6.559 1.242 1.00 96.12 97 HIS A CA 1
ATOM 745 C C . HIS A 1 97 ? 0.947 7.359 0.355 1.00 96.12 97 HIS A C 1
ATOM 747 O O . HIS A 1 97 ? 0.495 8.219 -0.401 1.00 96.12 97 HIS A O 1
ATOM 753 N N . GLY A 1 98 ? 2.241 7.035 0.399 1.00 95.94 98 GLY A N 1
ATOM 754 C CA . GLY A 1 98 ? 3.266 7.683 -0.407 1.00 95.94 98 GLY A CA 1
ATOM 755 C C . GLY A 1 98 ? 3.084 7.473 -1.912 1.00 95.94 98 GLY A C 1
ATOM 756 O O . GLY A 1 98 ? 3.550 8.305 -2.687 1.00 95.94 98 GLY A O 1
ATOM 757 N N . LEU A 1 99 ? 2.365 6.430 -2.354 1.00 96.38 99 LEU A N 1
ATOM 758 C CA . LEU A 1 99 ? 2.036 6.251 -3.775 1.00 96.38 99 LEU A CA 1
ATOM 759 C C . LEU A 1 99 ? 1.298 7.464 -4.359 1.00 96.38 99 LEU A C 1
ATOM 761 O O . LEU A 1 99 ? 1.422 7.729 -5.548 1.00 96.38 99 LEU A O 1
ATOM 765 N N . LYS A 1 100 ? 0.573 8.235 -3.538 1.00 94.81 100 LYS A N 1
ATOM 766 C CA . LYS A 1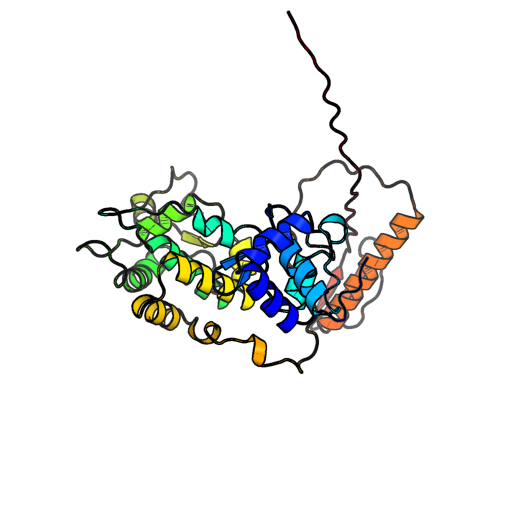 100 ? -0.101 9.473 -3.969 1.00 94.81 100 LYS A CA 1
ATOM 767 C C . LYS A 1 100 ? 0.864 10.588 -4.359 1.00 94.81 100 LYS A C 1
ATOM 769 O O . LYS A 1 100 ? 0.510 11.438 -5.172 1.00 94.81 100 LYS A O 1
ATOM 774 N N . ASP A 1 101 ? 2.059 10.573 -3.782 1.00 94.75 101 ASP A N 1
ATOM 775 C CA . ASP A 1 101 ? 3.108 11.561 -4.025 1.00 94.75 101 ASP A CA 1
ATOM 776 C C . ASP A 1 101 ? 4.103 11.083 -5.094 1.00 94.75 101 ASP A C 1
ATOM 778 O O . ASP A 1 101 ? 5.080 11.778 -5.403 1.00 94.75 101 ASP A O 1
ATOM 782 N N . LEU A 1 102 ? 3.858 9.904 -5.684 1.00 95.12 102 LEU A N 1
ATOM 783 C CA . LEU A 1 102 ? 4.699 9.350 -6.729 1.00 95.12 102 LEU A CA 1
ATOM 784 C C . LEU A 1 102 ? 4.709 10.295 -7.931 1.00 95.12 102 LEU A C 1
ATOM 786 O O . LEU A 1 102 ? 3.696 10.540 -8.592 1.00 95.12 102 LEU A O 1
ATOM 790 N N . ARG A 1 103 ? 5.895 10.820 -8.239 1.00 93.44 103 ARG A N 1
ATOM 791 C CA . ARG A 1 103 ? 6.100 11.662 -9.416 1.00 93.44 103 ARG A CA 1
ATOM 792 C C . ARG A 1 103 ? 6.032 10.801 -10.664 1.00 93.44 103 ARG A C 1
ATOM 794 O O . ARG A 1 103 ? 7.013 10.145 -11.006 1.00 93.44 103 ARG A O 1
ATOM 801 N N . VAL A 1 104 ? 4.882 10.848 -11.323 1.00 93.69 104 VAL A N 1
ATOM 802 C CA . VAL A 1 104 ? 4.655 10.211 -12.616 1.00 93.69 104 VAL A CA 1
ATOM 803 C C . VAL A 1 104 ? 4.856 11.199 -13.754 1.00 93.69 104 VAL A C 1
ATOM 805 O O . VAL A 1 104 ? 4.459 12.367 -13.672 1.00 93.69 104 VAL A O 1
ATOM 808 N N . ASP A 1 105 ? 5.466 10.722 -14.835 1.00 88.56 105 ASP A N 1
ATOM 809 C CA . ASP A 1 105 ? 5.550 11.496 -16.068 1.00 88.56 105 ASP A CA 1
ATOM 810 C C . ASP A 1 105 ? 4.146 11.815 -16.589 1.00 88.56 105 ASP A C 1
ATOM 812 O O . ASP A 1 105 ? 3.176 11.106 -16.328 1.00 88.56 105 ASP A O 1
ATOM 816 N N . SER A 1 106 ? 4.022 12.912 -17.327 1.00 88.38 106 SER A N 1
ATOM 817 C CA . SER A 1 106 ? 2.753 13.335 -17.914 1.00 88.38 106 SER A CA 1
ATOM 818 C C . SER A 1 106 ? 2.938 13.666 -19.385 1.00 88.38 106 SER A C 1
ATOM 820 O O . SER A 1 106 ? 3.927 14.280 -19.778 1.00 88.38 106 SER A O 1
ATOM 822 N N . THR A 1 107 ? 1.972 13.293 -20.221 1.00 86.50 107 THR A N 1
ATOM 823 C CA . THR A 1 107 ? 1.954 13.659 -21.645 1.00 86.50 107 THR A CA 1
ATOM 824 C C . THR A 1 107 ? 0.604 14.285 -21.972 1.00 86.50 107 THR A C 1
ATOM 826 O O . THR A 1 107 ? -0.440 13.732 -21.639 1.00 86.50 107 THR A O 1
ATOM 829 N N . HIS A 1 108 ? 0.612 15.469 -22.594 1.00 86.75 108 HIS A N 1
ATOM 830 C CA . HIS A 1 108 ? -0.601 16.255 -22.880 1.00 86.75 108 HIS A CA 1
ATOM 831 C C . HIS A 1 108 ? -1.494 16.490 -21.642 1.00 86.75 108 HIS A C 1
ATOM 833 O O . HIS A 1 108 ? -2.719 16.444 -21.732 1.00 86.75 108 HIS A O 1
ATOM 839 N N . GLY A 1 109 ? -0.881 16.702 -20.471 1.00 87.62 109 GLY A N 1
ATOM 840 C CA . GLY A 1 109 ? -1.595 16.945 -19.212 1.00 87.62 109 GLY A CA 1
ATOM 841 C C . GLY A 1 109 ? -2.225 15.706 -18.569 1.00 87.62 109 GLY A C 1
ATOM 842 O O . GLY A 1 109 ? -2.877 15.840 -17.539 1.00 87.62 109 GLY A O 1
ATOM 843 N N . LYS A 1 110 ? -2.032 14.509 -19.141 1.00 87.12 110 LYS A N 1
ATOM 844 C CA . LYS A 1 110 ? -2.462 13.245 -18.533 1.00 87.12 110 LYS A CA 1
ATOM 845 C C . LYS A 1 110 ? -1.279 12.561 -17.840 1.00 87.12 110 LYS A C 1
ATOM 847 O O . LYS A 1 110 ? -0.263 12.359 -18.512 1.00 87.12 110 LYS A O 1
ATOM 852 N N . PRO A 1 111 ? -1.392 12.195 -16.552 1.00 92.19 111 PRO A N 1
ATOM 853 C CA . PRO A 1 111 ? -0.372 11.403 -15.875 1.00 92.19 111 PRO A CA 1
ATOM 854 C C . PRO A 1 111 ? -0.281 10.005 -16.497 1.00 92.19 111 PRO A C 1
ATOM 856 O O . PRO A 1 111 ? -1.296 9.386 -16.821 1.00 92.19 111 PRO A O 1
ATOM 859 N N . ALA A 1 112 ? 0.938 9.513 -16.682 1.00 94.94 112 ALA A N 1
ATOM 860 C CA . ALA A 1 112 ? 1.212 8.183 -17.198 1.00 94.94 112 ALA A CA 1
ATOM 861 C C . ALA A 1 112 ? 1.154 7.156 -16.055 1.00 94.94 112 ALA A C 1
ATOM 863 O O . ALA A 1 112 ? 1.905 7.281 -15.087 1.00 94.94 112 ALA A O 1
ATOM 864 N N . PRO A 1 113 ? 0.334 6.096 -16.150 1.00 96.81 113 PRO A N 1
ATOM 865 C CA . PRO A 1 113 ? 0.175 5.133 -15.058 1.00 96.81 113 PRO A CA 1
ATOM 866 C C . PRO A 1 113 ? 1.312 4.100 -14.980 1.00 96.81 113 PRO A C 1
ATOM 868 O O . PRO A 1 113 ? 1.245 3.162 -14.191 1.00 96.81 113 PRO A O 1
ATOM 871 N N . TYR A 1 114 ? 2.356 4.230 -15.802 1.00 97.81 114 TYR A N 1
ATOM 872 C CA . TYR A 1 114 ? 3.324 3.162 -16.056 1.00 97.81 114 TYR A CA 1
ATOM 873 C C . TYR A 1 114 ? 4.070 2.689 -14.801 1.00 97.81 114 TYR A C 1
ATOM 875 O O . TYR A 1 114 ? 4.249 1.489 -14.620 1.00 97.81 114 TYR A O 1
ATOM 883 N N . GLN A 1 115 ? 4.463 3.603 -13.908 1.00 98.12 115 GLN A N 1
ATOM 884 C CA . GLN A 1 115 ? 5.121 3.233 -12.647 1.00 98.12 115 GLN A CA 1
ATOM 885 C C . GLN A 1 115 ? 4.188 2.432 -11.728 1.00 98.12 115 GLN A C 1
ATOM 887 O O . GLN A 1 115 ? 4.637 1.485 -11.090 1.00 98.12 115 GLN A O 1
ATOM 892 N N . TYR A 1 116 ? 2.892 2.756 -11.702 1.00 98.31 116 TYR A N 1
ATOM 893 C CA . TYR A 1 116 ? 1.908 2.004 -10.923 1.00 98.31 116 TYR A CA 1
ATOM 894 C C . TYR A 1 116 ? 1.675 0.600 -11.486 1.00 98.31 116 TYR A C 1
ATOM 896 O O . TYR A 1 116 ? 1.570 -0.350 -10.716 1.00 98.31 116 TYR A O 1
ATOM 904 N N . VAL A 1 117 ? 1.648 0.453 -12.816 1.00 98.44 117 VAL 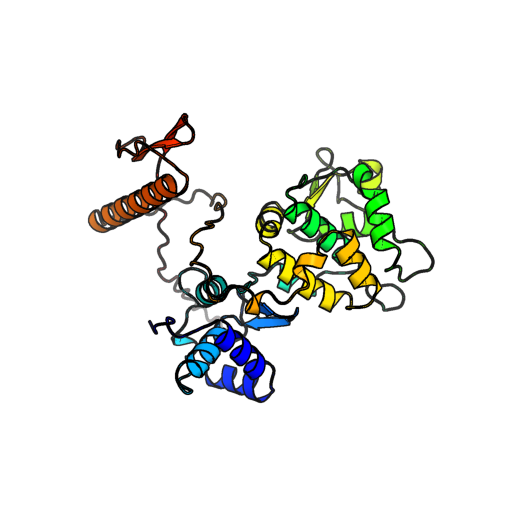A N 1
ATOM 905 C CA . VAL A 1 117 ? 1.536 -0.860 -13.474 1.00 98.44 117 VAL A CA 1
ATOM 906 C C . VAL A 1 117 ? 2.747 -1.740 -13.141 1.00 98.44 117 VAL A C 1
ATOM 908 O O . VAL A 1 117 ? 2.567 -2.896 -12.767 1.00 98.44 117 VAL A O 1
ATOM 911 N N . VAL A 1 118 ? 3.969 -1.191 -13.200 1.00 98.62 118 VAL A N 1
ATOM 912 C CA . VAL A 1 118 ? 5.195 -1.921 -12.818 1.00 98.62 118 VAL A CA 1
ATOM 913 C C . VAL A 1 118 ? 5.187 -2.296 -11.332 1.00 98.62 118 VAL A C 1
ATOM 915 O O . VAL A 1 118 ? 5.532 -3.425 -10.992 1.00 98.62 118 VAL A O 1
ATOM 918 N N . LEU A 1 119 ? 4.750 -1.400 -10.441 1.00 98.56 119 LEU A N 1
ATOM 919 C CA . LEU A 1 119 ? 4.622 -1.718 -9.015 1.00 98.56 119 LEU A CA 1
ATOM 920 C C . LEU A 1 119 ? 3.612 -2.841 -8.767 1.00 98.56 119 LEU A C 1
ATOM 922 O O . LEU A 1 119 ? 3.922 -3.774 -8.033 1.00 98.56 119 LEU A O 1
ATOM 926 N N . LEU A 1 120 ? 2.431 -2.790 -9.390 1.00 98.50 120 LEU A N 1
ATOM 927 C CA . LEU A 1 120 ? 1.406 -3.819 -9.209 1.00 98.50 120 LEU A CA 1
ATOM 928 C C . LEU A 1 120 ? 1.872 -5.186 -9.734 1.00 98.50 120 LEU A C 1
ATOM 930 O O . LEU A 1 120 ? 1.667 -6.201 -9.071 1.00 98.50 120 LEU A O 1
ATOM 934 N N . TRP A 1 121 ? 2.567 -5.202 -10.873 1.00 98.75 121 TRP A N 1
ATOM 935 C CA . TRP A 1 121 ? 3.239 -6.395 -11.388 1.00 98.75 121 TRP A CA 1
ATOM 936 C C . TRP A 1 121 ? 4.250 -6.964 -10.380 1.00 98.75 121 TRP A C 1
ATOM 938 O O . TRP A 1 121 ? 4.207 -8.153 -10.064 1.00 98.75 121 TRP A O 1
ATOM 948 N N . ALA A 1 122 ? 5.117 -6.122 -9.811 1.00 98.75 122 ALA A N 1
ATOM 949 C CA . ALA A 1 122 ? 6.129 -6.567 -8.855 1.00 98.75 122 ALA A CA 1
ATOM 950 C C . ALA A 1 122 ? 5.514 -7.076 -7.539 1.00 98.75 122 ALA A C 1
ATOM 952 O O . ALA A 1 122 ? 5.984 -8.065 -6.977 1.00 98.75 122 ALA A O 1
ATOM 953 N N . LEU A 1 123 ? 4.432 -6.445 -7.072 1.00 98.56 123 LEU A N 1
ATOM 954 C CA . LEU A 1 123 ? 3.653 -6.901 -5.919 1.00 98.56 123 LEU A CA 1
ATOM 955 C C . LEU A 1 123 ? 3.038 -8.284 -6.169 1.00 98.56 123 LEU A C 1
ATOM 957 O O . LEU A 1 123 ? 3.117 -9.155 -5.304 1.00 98.56 123 LEU A O 1
ATOM 961 N N . ALA A 1 124 ? 2.493 -8.521 -7.365 1.00 98.62 124 ALA A N 1
ATOM 962 C CA . ALA A 1 124 ? 1.942 -9.820 -7.740 1.00 98.62 124 ALA A CA 1
ATOM 963 C C . ALA A 1 124 ? 3.013 -10.927 -7.761 1.00 98.62 124 ALA A C 1
ATOM 965 O O . ALA A 1 124 ? 2.780 -12.030 -7.263 1.00 98.62 124 ALA A O 1
ATOM 966 N N . ARG A 1 125 ? 4.213 -10.623 -8.273 1.00 98.56 125 ARG A N 1
ATOM 967 C CA . ARG A 1 125 ? 5.367 -11.538 -8.232 1.00 98.56 125 ARG A CA 1
ATOM 968 C C . ARG A 1 125 ? 5.807 -11.847 -6.804 1.00 98.56 125 ARG A C 1
ATOM 970 O O . ARG A 1 125 ? 6.004 -13.011 -6.455 1.00 98.56 125 ARG A O 1
ATOM 977 N N . ALA A 1 126 ? 5.910 -10.819 -5.963 1.00 98.56 126 ALA A N 1
ATOM 978 C CA . ALA A 1 126 ? 6.288 -10.971 -4.564 1.00 98.56 126 ALA A CA 1
ATOM 979 C C . ALA A 1 126 ? 5.269 -11.812 -3.779 1.00 98.56 126 ALA A C 1
ATOM 981 O O . ALA A 1 126 ? 5.671 -12.697 -3.025 1.00 98.56 126 ALA A O 1
ATOM 982 N N . ARG A 1 127 ? 3.965 -11.631 -4.034 1.00 98.25 127 ARG A N 1
ATOM 983 C CA . ARG A 1 127 ? 2.892 -12.479 -3.486 1.00 98.25 127 ARG A CA 1
ATOM 984 C C . ARG A 1 127 ? 3.111 -13.962 -3.799 1.00 98.25 127 ARG A C 1
ATOM 986 O O . ARG A 1 127 ? 2.954 -14.809 -2.925 1.00 98.25 127 ARG A O 1
ATOM 993 N N . ARG A 1 128 ? 3.537 -14.277 -5.025 1.00 98.31 128 ARG A N 1
ATOM 994 C CA . ARG A 1 128 ? 3.879 -15.644 -5.464 1.00 98.31 128 ARG A CA 1
ATOM 995 C C . ARG A 1 128 ? 5.282 -16.105 -5.052 1.00 98.31 128 ARG A C 1
ATOM 997 O O . ARG A 1 128 ? 5.679 -17.210 -5.411 1.00 98.31 128 ARG A O 1
ATOM 1004 N N . ARG A 1 129 ? 6.013 -15.296 -4.275 1.00 98.31 129 ARG A N 1
ATOM 1005 C CA . ARG A 1 129 ? 7.389 -15.554 -3.816 1.00 98.31 129 ARG A CA 1
ATOM 1006 C C . ARG A 1 129 ? 8.378 -15.801 -4.958 1.00 98.31 129 ARG A C 1
ATOM 1008 O O . ARG A 1 129 ? 9.313 -16.589 -4.815 1.00 98.31 129 ARG A O 1
ATOM 1015 N N . GLU A 1 130 ? 8.159 -15.147 -6.091 1.00 98.56 130 GLU A N 1
ATOM 1016 C CA . GLU A 1 130 ? 9.115 -15.150 -7.197 1.00 98.56 130 GLU A CA 1
ATOM 1017 C C . GLU A 1 130 ? 10.370 -14.335 -6.850 1.00 98.56 130 GLU A C 1
ATOM 1019 O O . GLU A 1 130 ? 10.379 -13.570 -5.892 1.00 98.56 130 GLU A O 1
ATOM 1024 N N . GLU A 1 131 ? 11.440 -14.466 -7.638 1.00 98.56 131 GLU A N 1
ATOM 1025 C CA . GLU A 1 131 ? 12.683 -13.721 -7.405 1.00 98.56 131 GLU A CA 1
ATOM 1026 C C . GLU A 1 131 ? 12.438 -12.209 -7.252 1.00 98.56 131 GLU A C 1
ATOM 1028 O O . GLU A 1 131 ? 11.801 -11.576 -8.096 1.00 98.56 131 GLU A O 1
ATOM 1033 N N . ARG A 1 132 ? 12.954 -11.637 -6.153 1.00 98.25 132 ARG A N 1
ATOM 1034 C CA . ARG A 1 132 ? 12.740 -10.230 -5.780 1.00 98.25 132 ARG A CA 1
ATOM 1035 C C . ARG A 1 132 ? 13.386 -9.253 -6.755 1.00 98.25 132 ARG A C 1
ATOM 1037 O O . ARG A 1 132 ? 12.774 -8.246 -7.086 1.00 98.25 132 ARG A O 1
ATOM 1044 N N . LEU A 1 133 ? 14.630 -9.526 -7.144 1.00 98.31 133 LEU A N 1
ATOM 1045 C CA . LEU A 1 133 ? 15.399 -8.723 -8.088 1.00 98.31 133 LEU A CA 1
ATOM 1046 C C . LEU A 1 133 ? 15.585 -9.544 -9.354 1.00 98.31 133 LEU A C 1
ATOM 1048 O O . LEU A 1 133 ? 16.158 -10.629 -9.288 1.00 98.31 133 LEU A O 1
ATOM 1052 N N . VAL A 1 134 ? 15.129 -9.020 -10.487 1.00 98.25 134 VAL A N 1
ATOM 1053 C CA . VAL A 1 134 ? 15.217 -9.716 -11.776 1.00 98.25 134 VAL A CA 1
ATOM 1054 C C . VAL A 1 134 ? 15.922 -8.850 -12.813 1.00 98.25 134 VAL A C 1
ATOM 1056 O O . VAL A 1 134 ? 15.708 -7.633 -12.810 1.00 98.25 134 VAL A O 1
ATOM 1059 N N . PRO A 1 135 ? 16.759 -9.432 -13.696 1.00 97.81 135 PRO A N 1
ATOM 1060 C CA . PRO A 1 135 ? 17.368 -8.695 -14.801 1.00 97.81 135 PRO A CA 1
ATOM 1061 C C . PRO A 1 135 ? 16.292 -8.070 -15.688 1.00 97.81 135 PRO A C 1
ATOM 1063 O O . PRO A 1 135 ? 15.317 -8.743 -16.042 1.00 97.81 135 PRO A O 1
ATOM 1066 N N . PHE A 1 136 ? 16.456 -6.805 -16.071 1.00 98.25 136 PHE A N 1
ATOM 1067 C CA . PHE A 1 136 ? 15.454 -6.086 -16.860 1.00 98.25 136 PHE A CA 1
ATOM 1068 C C . PHE A 1 136 ? 15.111 -6.808 -18.174 1.00 98.25 136 PHE A C 1
ATOM 1070 O O . PHE A 1 136 ? 13.947 -6.887 -18.565 1.00 98.25 136 PHE A O 1
ATOM 1077 N N . SER A 1 137 ? 16.107 -7.388 -18.839 1.00 98.00 137 SER A N 1
ATOM 1078 C CA . SER A 1 137 ? 15.972 -8.135 -20.087 1.00 98.00 137 SER A CA 1
ATOM 1079 C C . SER A 1 137 ? 15.013 -9.318 -19.970 1.00 98.00 137 SER A C 1
ATOM 1081 O O . SER A 1 137 ? 14.281 -9.590 -20.920 1.00 98.00 137 SER A O 1
ATOM 1083 N N . SER A 1 138 ? 14.964 -9.969 -18.804 1.00 98.38 138 SER A N 1
ATOM 1084 C CA . SER A 1 138 ? 14.117 -11.140 -18.556 1.00 98.38 138 SER A CA 1
ATOM 1085 C C . SER A 1 138 ? 12.626 -10.807 -18.460 1.00 98.38 138 SER A C 1
ATOM 1087 O O . SER A 1 138 ? 11.791 -11.678 -18.688 1.00 98.38 138 SER A O 1
ATOM 1089 N N . VAL A 1 139 ? 12.289 -9.548 -18.162 1.00 98.44 139 VAL A N 1
ATOM 1090 C CA . VAL A 1 139 ? 10.909 -9.088 -17.919 1.00 98.44 139 VAL A CA 1
ATOM 1091 C C . VAL A 1 139 ? 10.466 -7.976 -18.868 1.00 98.44 139 VAL A C 1
ATOM 1093 O O . VAL A 1 139 ? 9.311 -7.559 -18.844 1.00 98.44 139 VAL A O 1
ATOM 1096 N N . ARG A 1 140 ? 11.366 -7.480 -19.725 1.00 98.44 140 ARG A N 1
ATOM 1097 C CA . ARG A 1 140 ? 11.109 -6.346 -20.621 1.00 98.44 140 ARG A CA 1
ATOM 1098 C C . ARG A 1 140 ? 9.881 -6.566 -21.495 1.00 98.44 140 ARG A C 1
ATOM 1100 O O . ARG A 1 140 ? 9.041 -5.675 -21.589 1.00 98.44 140 ARG A O 1
ATOM 1107 N N . ASP A 1 141 ? 9.796 -7.715 -22.154 1.00 98.44 141 ASP A N 1
ATOM 1108 C CA . ASP A 1 141 ? 8.747 -7.963 -23.143 1.00 98.44 141 ASP A CA 1
ATOM 1109 C C . ASP A 1 141 ? 7.386 -8.175 -22.445 1.00 98.44 141 ASP A C 1
ATOM 1111 O O . ASP A 1 141 ? 6.388 -7.586 -22.859 1.00 98.44 141 ASP A O 1
ATOM 1115 N N . GLU A 1 142 ? 7.376 -8.874 -21.302 1.00 98.50 142 GLU A N 1
ATOM 1116 C CA . GLU A 1 142 ? 6.205 -9.008 -20.421 1.00 98.50 142 GLU A CA 1
ATOM 1117 C C . GLU A 1 142 ? 5.687 -7.633 -19.965 1.00 98.50 142 GLU A C 1
ATOM 1119 O O . GLU A 1 142 ? 4.514 -7.301 -20.153 1.00 98.50 142 GLU A O 1
ATOM 1124 N N . LEU A 1 143 ? 6.567 -6.783 -19.424 1.00 98.62 143 LEU A N 1
ATOM 1125 C CA . LEU A 1 143 ? 6.199 -5.436 -18.989 1.00 98.62 143 LEU A CA 1
ATOM 1126 C C . LEU A 1 143 ? 5.724 -4.568 -20.155 1.00 98.62 143 LEU A C 1
ATOM 1128 O O . LEU A 1 143 ? 4.772 -3.802 -20.005 1.00 98.62 143 LEU A O 1
ATOM 1132 N N . ALA A 1 144 ? 6.343 -4.685 -21.332 1.00 98.25 144 ALA A N 1
ATOM 1133 C CA . ALA A 1 144 ? 5.890 -3.967 -22.516 1.00 98.25 144 ALA A CA 1
ATOM 1134 C C . ALA A 1 144 ? 4.456 -4.362 -22.890 1.00 98.25 144 ALA A C 1
ATOM 1136 O O . ALA A 1 144 ? 3.695 -3.515 -23.373 1.00 98.25 144 ALA A O 1
ATOM 1137 N N . ASP A 1 145 ? 4.082 -5.636 -22.740 1.00 98.31 145 ASP A N 1
ATOM 1138 C CA . ASP A 1 145 ? 2.731 -6.146 -23.011 1.00 98.31 145 ASP A CA 1
ATOM 1139 C C . ASP A 1 145 ? 1.719 -5.701 -21.945 1.00 98.31 145 ASP A C 1
ATOM 1141 O O . ASP A 1 145 ? 0.560 -5.439 -22.274 1.00 98.31 145 ASP A O 1
ATOM 1145 N N . LEU A 1 146 ? 2.132 -5.595 -20.679 1.00 98.38 146 LEU A N 1
ATOM 1146 C CA . LEU A 1 146 ? 1.283 -5.094 -19.589 1.00 98.38 146 LEU A CA 1
ATOM 1147 C C . LEU A 1 146 ? 1.052 -3.578 -19.676 1.00 98.38 146 LEU A C 1
ATOM 1149 O O . LEU A 1 146 ? -0.029 -3.092 -19.357 1.00 98.38 146 LEU A O 1
ATOM 1153 N N . LEU A 1 147 ? 2.044 -2.816 -20.144 1.00 98.19 147 LEU A N 1
ATOM 1154 C CA . LEU A 1 147 ? 1.957 -1.357 -20.263 1.00 98.19 147 LEU A CA 1
ATOM 1155 C C . LEU A 1 147 ? 1.170 -0.887 -21.495 1.00 98.19 147 LEU A C 1
ATOM 1157 O O . LEU A 1 147 ? 0.618 0.215 -21.481 1.00 98.19 147 LEU A O 1
ATOM 1161 N N . ALA A 1 148 ? 1.120 -1.685 -22.565 1.00 97.56 148 ALA A N 1
ATOM 1162 C CA . ALA A 1 148 ? 0.544 -1.278 -23.848 1.00 97.56 148 ALA A CA 1
ATOM 1163 C C . ALA A 1 148 ? -0.916 -0.765 -23.773 1.00 97.56 148 ALA A C 1
ATOM 1165 O O . ALA A 1 148 ? -1.177 0.287 -24.364 1.00 97.56 148 ALA A O 1
ATOM 1166 N N . PRO A 1 149 ? -1.853 -1.392 -23.026 1.00 97.19 149 PRO A N 1
ATOM 1167 C CA . PRO A 1 149 ? -3.231 -0.892 -22.893 1.00 97.19 149 PRO A CA 1
ATOM 1168 C C . PRO A 1 149 ? -3.337 0.500 -22.247 1.00 97.19 149 PRO A C 1
ATOM 1170 O O . PRO A 1 149 ? -4.328 1.215 -22.422 1.00 97.19 149 PRO A O 1
ATOM 1173 N N . PHE A 1 150 ? -2.304 0.911 -21.510 1.00 96.06 150 PHE A N 1
ATOM 1174 C CA . PHE A 1 150 ? -2.259 2.176 -20.786 1.00 96.06 150 PHE A CA 1
ATOM 1175 C C . PHE A 1 150 ? -1.526 3.289 -21.545 1.00 96.06 150 PHE A C 1
ATOM 1177 O O . PHE A 1 150 ? -1.292 4.361 -20.982 1.00 96.06 150 PHE A O 1
ATOM 1184 N N . ALA A 1 151 ? -1.152 3.062 -22.808 1.00 95.31 151 ALA A N 1
ATOM 1185 C CA . ALA A 1 151 ? -0.434 4.040 -23.613 1.00 95.31 151 ALA A CA 1
ATOM 1186 C C . ALA A 1 151 ? -1.197 5.376 -23.710 1.00 95.31 151 ALA A C 1
ATOM 1188 O O . ALA A 1 151 ? -2.317 5.445 -24.215 1.00 95.31 151 ALA A O 1
ATOM 1189 N N . ILE A 1 152 ? -0.566 6.464 -23.259 1.00 92.69 152 ILE A N 1
ATOM 1190 C CA . ILE A 1 152 ? -1.117 7.831 -23.370 1.00 92.69 152 ILE A CA 1
ATOM 1191 C C . ILE A 1 152 ? -0.664 8.565 -24.644 1.00 92.69 152 ILE A C 1
ATOM 1193 O O . ILE A 1 152 ? -1.087 9.692 -24.907 1.00 92.69 152 ILE A O 1
ATOM 1197 N N . ALA A 1 153 ? 0.198 7.930 -25.441 1.00 91.00 153 ALA A N 1
ATOM 1198 C CA . ALA A 1 153 ? 0.722 8.427 -26.709 1.00 91.00 153 ALA A CA 1
ATOM 1199 C C . ALA A 1 153 ? 0.590 7.354 -27.803 1.00 91.00 153 ALA A C 1
ATOM 1201 O O . ALA A 1 153 ? 0.260 6.205 -27.529 1.00 91.00 153 ALA A O 1
ATOM 1202 N N . ARG A 1 154 ? 0.864 7.728 -29.061 1.00 90.12 154 ARG A N 1
ATOM 1203 C CA . ARG A 1 154 ? 0.813 6.794 -30.205 1.00 90.12 154 ARG A CA 1
ATOM 1204 C C . ARG A 1 154 ? 1.906 5.726 -30.161 1.00 90.12 154 ARG A C 1
ATOM 1206 O O . ARG A 1 154 ? 1.764 4.682 -30.784 1.00 90.12 154 ARG A O 1
ATOM 1213 N N . THR A 1 155 ? 3.013 6.016 -29.488 1.00 90.31 155 THR A N 1
ATOM 1214 C CA . THR A 1 155 ? 4.136 5.095 -29.331 1.00 90.31 155 THR A CA 1
ATOM 1215 C C . THR A 1 155 ? 3.901 4.184 -28.138 1.00 90.31 155 THR A C 1
ATOM 1217 O O . THR A 1 155 ? 3.439 4.636 -27.089 1.00 90.31 155 THR A O 1
ATOM 1220 N N . ARG A 1 156 ? 4.272 2.911 -28.290 1.00 92.94 156 ARG A N 1
ATOM 1221 C CA . ARG A 1 156 ? 4.248 1.943 -27.194 1.00 92.94 156 ARG A CA 1
ATOM 1222 C C . ARG A 1 156 ? 5.119 2.446 -26.027 1.00 92.94 156 ARG A C 1
ATOM 1224 O O . ARG A 1 156 ? 6.210 2.953 -26.298 1.00 92.94 156 ARG A O 1
ATOM 1231 N N . PRO A 1 157 ? 4.667 2.330 -24.766 1.00 95.69 157 PRO A N 1
ATOM 1232 C CA . PRO A 1 157 ? 5.478 2.704 -23.613 1.00 95.69 157 PRO A CA 1
ATOM 1233 C C . PRO A 1 157 ? 6.751 1.859 -23.545 1.00 95.69 157 PRO A C 1
ATOM 1235 O O . PRO A 1 157 ? 6.706 0.657 -23.798 1.00 95.69 157 PRO A O 1
ATOM 1238 N N . ASP A 1 158 ? 7.870 2.485 -23.189 1.00 97.19 158 ASP A N 1
ATOM 1239 C CA . ASP A 1 158 ? 9.139 1.796 -22.966 1.00 97.19 158 ASP A CA 1
ATOM 1240 C C . ASP A 1 158 ? 9.253 1.381 -21.489 1.00 97.19 158 ASP A C 1
ATOM 1242 O O . ASP A 1 158 ? 9.305 2.270 -20.633 1.00 97.19 158 ASP A O 1
ATOM 1246 N N . PRO A 1 159 ? 9.295 0.075 -21.156 1.00 98.12 159 PRO A N 1
ATOM 1247 C CA . PRO A 1 159 ? 9.337 -0.394 -19.771 1.00 98.12 159 PRO A CA 1
ATOM 1248 C C . PRO A 1 159 ? 10.553 0.070 -18.968 1.00 98.12 159 PRO A C 1
ATOM 1250 O O . PRO A 1 159 ? 10.476 0.137 -17.742 1.00 98.12 159 PRO A O 1
ATOM 1253 N N . SER A 1 160 ? 11.668 0.423 -19.615 1.00 98.06 160 SER A N 1
ATOM 1254 C CA . SER A 1 160 ? 12.863 0.883 -18.892 1.00 98.06 160 SER A CA 1
ATOM 1255 C C . SER A 1 160 ? 12.643 2.230 -18.200 1.00 98.06 160 SER A C 1
ATOM 1257 O O . SER A 1 160 ? 13.333 2.545 -17.235 1.00 98.06 160 SER A O 1
ATOM 1259 N N . MET A 1 161 ? 11.702 3.037 -18.705 1.00 96.88 161 MET A N 1
ATOM 1260 C CA . MET A 1 161 ? 11.377 4.356 -18.164 1.00 96.88 161 MET A CA 1
ATOM 1261 C C . MET A 1 161 ? 10.755 4.253 -16.764 1.00 96.88 161 MET A C 1
ATOM 1263 O O . MET A 1 161 ? 11.363 4.774 -15.828 1.00 96.88 161 MET A O 1
ATOM 1267 N N . PRO A 1 162 ? 9.609 3.565 -16.551 1.00 97.56 162 PRO A N 1
ATOM 1268 C CA . PRO A 1 162 ? 9.073 3.368 -15.207 1.00 97.56 162 PRO A CA 1
ATOM 1269 C C . PRO A 1 162 ? 10.015 2.546 -14.316 1.00 97.56 162 PRO A C 1
ATOM 1271 O O . PRO A 1 162 ? 10.109 2.848 -13.131 1.00 97.56 162 PRO A O 1
ATOM 1274 N N . TRP A 1 163 ? 10.758 1.580 -14.872 1.00 97.94 163 TRP A N 1
ATOM 1275 C CA . TRP A 1 163 ? 11.758 0.798 -14.132 1.00 97.94 163 TRP A CA 1
ATOM 1276 C C . TRP A 1 163 ? 12.846 1.679 -13.502 1.00 97.94 163 TRP A C 1
ATOM 1278 O O . TRP A 1 163 ? 13.123 1.569 -12.311 1.00 97.94 163 TRP A O 1
ATOM 1288 N N . ALA A 1 164 ? 13.428 2.597 -14.283 1.00 96.81 164 ALA A N 1
ATOM 1289 C CA . ALA A 1 164 ? 14.407 3.564 -13.788 1.00 96.81 164 ALA A CA 1
ATOM 1290 C C . ALA A 1 164 ? 13.762 4.635 -12.893 1.00 96.81 164 ALA A C 1
ATOM 1292 O O . ALA A 1 164 ? 14.314 5.007 -11.864 1.00 96.81 164 ALA A O 1
ATOM 1293 N N . ALA A 1 165 ? 12.582 5.146 -13.258 1.00 96.25 165 ALA A N 1
ATOM 1294 C CA . ALA A 1 165 ? 11.920 6.219 -12.516 1.00 96.25 165 ALA A CA 1
ATOM 1295 C C . ALA A 1 165 ? 11.526 5.807 -11.088 1.00 96.25 165 ALA A C 1
ATOM 1297 O O . ALA A 1 165 ? 11.537 6.651 -10.187 1.00 96.25 165 ALA A O 1
ATOM 1298 N N . LEU A 1 166 ? 11.203 4.527 -10.871 1.00 96.94 166 LEU A N 1
ATOM 1299 C CA . LEU A 1 166 ? 10.864 3.999 -9.550 1.00 96.94 166 LEU A CA 1
ATOM 1300 C C . LEU A 1 166 ? 12.025 4.090 -8.551 1.00 96.94 166 LEU A C 1
ATOM 1302 O O . LEU A 1 166 ? 11.753 4.348 -7.379 1.00 96.94 166 LEU A O 1
ATOM 1306 N N . SER A 1 167 ? 13.287 4.025 -8.998 1.00 94.94 167 SER A N 1
ATOM 1307 C CA . SER A 1 167 ? 14.475 4.103 -8.124 1.00 94.94 167 SER A CA 1
ATOM 1308 C C . SER A 1 167 ? 14.678 5.462 -7.445 1.00 94.94 167 SER A C 1
ATOM 1310 O O . SER A 1 167 ? 15.621 5.647 -6.681 1.00 94.94 167 SER A O 1
ATOM 1312 N N . ARG A 1 168 ? 13.832 6.453 -7.752 1.00 94.12 168 ARG A N 1
ATOM 1313 C CA . ARG A 1 168 ? 13.779 7.740 -7.043 1.00 94.12 168 ARG A CA 1
ATOM 1314 C C . ARG A 1 168 ? 13.080 7.636 -5.684 1.00 94.12 168 ARG A C 1
ATOM 1316 O O . ARG A 1 168 ? 12.999 8.641 -4.984 1.00 94.12 168 ARG A O 1
ATOM 1323 N N . ASN A 1 169 ? 12.542 6.465 -5.354 1.00 93.81 169 ASN A N 1
ATOM 1324 C CA . ASN A 1 169 ? 11.839 6.177 -4.113 1.00 93.81 169 ASN A CA 1
ATOM 1325 C C . ASN A 1 169 ? 12.492 4.965 -3.447 1.00 93.81 169 ASN A C 1
ATOM 1327 O O . ASN A 1 169 ? 12.956 4.057 -4.134 1.00 93.81 169 ASN A O 1
ATOM 1331 N N . ASP A 1 170 ? 12.434 4.908 -2.121 1.00 94.44 170 ASP A N 1
ATOM 1332 C CA . ASP A 1 170 ? 13.090 3.865 -1.318 1.00 94.44 170 ASP A CA 1
ATOM 1333 C C . ASP A 1 170 ? 12.410 2.484 -1.413 1.00 94.44 170 ASP A C 1
ATOM 1335 O O . ASP A 1 170 ? 12.786 1.553 -0.714 1.00 94.44 170 ASP A O 1
ATOM 1339 N N . TRP A 1 171 ? 11.383 2.336 -2.252 1.00 95.44 171 TRP A N 1
ATOM 1340 C CA . TRP A 1 171 ? 10.609 1.097 -2.393 1.00 95.44 171 TRP A CA 1
ATOM 1341 C C . TRP A 1 171 ? 11.041 0.239 -3.581 1.00 95.44 171 TRP A C 1
ATOM 1343 O O . TRP A 1 171 ? 10.485 -0.842 -3.784 1.00 95.44 171 TRP A O 1
ATOM 1353 N N . TRP A 1 172 ? 11.975 0.738 -4.392 1.00 97.69 172 TRP A N 1
ATOM 1354 C CA . TRP A 1 172 ? 12.456 0.074 -5.594 1.00 97.69 172 TRP A CA 1
ATOM 1355 C C . TRP A 1 172 ? 13.978 0.063 -5.618 1.00 97.69 172 TRP A C 1
ATOM 1357 O O . TRP A 1 172 ? 14.626 1.109 -5.667 1.00 97.69 172 TRP A O 1
ATOM 1367 N N . GLU A 1 173 ? 14.547 -1.132 -5.612 1.00 96.69 173 GLU A N 1
ATOM 1368 C CA . GLU A 1 173 ? 15.984 -1.346 -5.675 1.00 96.69 173 GLU A CA 1
ATOM 1369 C C . GLU A 1 173 ? 16.407 -1.573 -7.127 1.00 96.69 173 GLU A C 1
ATOM 1371 O O . GLU A 1 173 ? 15.751 -2.304 -7.869 1.00 96.69 173 GLU A O 1
ATOM 1376 N N . LEU A 1 174 ? 17.529 -0.970 -7.522 1.00 95.56 174 LEU A N 1
ATOM 1377 C CA . LEU A 1 174 ? 18.219 -1.260 -8.774 1.00 95.56 174 LEU A CA 1
ATOM 1378 C C . LEU A 1 174 ? 19.645 -1.708 -8.456 1.00 95.56 174 LEU A C 1
ATOM 1380 O O . LEU A 1 174 ? 20.384 -0.997 -7.775 1.00 95.56 174 LEU A O 1
ATOM 1384 N N . VAL A 1 175 ? 20.033 -2.872 -8.968 1.00 93.88 175 VAL A N 1
ATOM 1385 C CA . VAL A 1 175 ? 21.363 -3.455 -8.789 1.00 93.88 175 VAL A CA 1
ATOM 1386 C C . VAL A 1 175 ? 22.048 -3.515 -10.146 1.00 93.88 175 VAL A C 1
ATOM 1388 O O . VAL A 1 175 ? 21.680 -4.293 -11.026 1.00 93.88 175 VAL A O 1
ATOM 1391 N N . GLY A 1 176 ? 23.033 -2.637 -10.313 1.00 84.81 176 GLY A N 1
ATOM 1392 C CA . GLY A 1 176 ? 23.884 -2.561 -11.492 1.00 84.81 176 GLY A CA 1
ATOM 1393 C C . GLY A 1 176 ? 25.327 -2.967 -11.207 1.00 84.81 176 GLY A C 1
ATOM 1394 O O . GLY A 1 176 ? 25.680 -3.203 -10.052 1.00 84.81 176 GLY A O 1
ATOM 1395 N N . PRO A 1 177 ? 26.178 -3.014 -12.244 1.00 82.06 177 PRO A N 1
ATOM 1396 C CA . PRO A 1 177 ? 27.615 -3.175 -12.063 1.00 82.06 177 PRO A CA 1
ATOM 1397 C C . PRO A 1 177 ? 28.190 -2.063 -11.165 1.00 82.06 177 PRO A C 1
ATOM 1399 O O . PRO A 1 177 ? 27.775 -0.903 -11.259 1.00 82.06 177 PRO A O 1
ATOM 1402 N N . ASP A 1 178 ? 29.132 -2.435 -10.290 1.00 77.75 178 ASP A N 1
ATOM 1403 C CA . ASP A 1 178 ? 29.707 -1.568 -9.253 1.00 77.75 178 ASP A CA 1
ATOM 1404 C C . ASP A 1 178 ? 30.127 -0.192 -9.803 1.00 77.75 178 ASP A C 1
ATOM 1406 O O . ASP A 1 178 ? 30.938 -0.085 -10.724 1.00 77.75 178 ASP A O 1
ATOM 1410 N N . GLY A 1 179 ? 29.591 0.878 -9.205 1.00 65.50 179 GLY A N 1
ATOM 1411 C CA . GLY A 1 179 ? 29.983 2.260 -9.507 1.00 65.50 179 GLY A CA 1
ATOM 1412 C C . GLY A 1 179 ? 29.205 2.953 -10.630 1.00 65.50 179 GLY A C 1
ATOM 1413 O O . GLY A 1 179 ? 29.606 4.042 -11.046 1.00 65.50 179 GLY A O 1
ATOM 1414 N N . ALA A 1 180 ? 28.102 2.374 -11.114 1.00 57.72 180 ALA A N 1
ATOM 1415 C CA . ALA A 1 180 ? 27.247 3.054 -12.081 1.00 57.72 180 ALA A CA 1
ATOM 1416 C C . ALA A 1 180 ? 26.710 4.392 -11.522 1.00 57.72 180 ALA A C 1
ATOM 1418 O O . ALA A 1 180 ? 26.160 4.478 -10.424 1.00 57.72 180 ALA A O 1
ATOM 1419 N N . THR A 1 181 ? 26.906 5.439 -12.326 1.00 63.12 181 THR A N 1
ATOM 1420 C CA . THR A 1 181 ? 26.288 6.773 -12.278 1.00 63.12 181 THR A CA 1
ATOM 1421 C C . THR A 1 181 ? 24.764 6.707 -12.091 1.00 63.12 181 THR A C 1
ATOM 1423 O O . THR A 1 181 ? 24.195 5.620 -12.169 1.00 63.12 181 THR A O 1
ATOM 1426 N N . PRO A 1 182 ? 24.058 7.839 -11.854 1.00 80.50 182 PRO A N 1
ATOM 1427 C CA . PRO A 1 182 ? 22.598 7.838 -11.730 1.00 80.50 182 PRO A CA 1
ATOM 1428 C C . PRO A 1 182 ? 21.932 6.958 -12.795 1.00 80.50 182 PRO A C 1
ATOM 1430 O O . PRO A 1 182 ? 22.070 7.208 -13.995 1.00 80.50 182 PRO A O 1
ATOM 1433 N N . ILE A 1 183 ? 21.246 5.910 -12.334 1.00 86.62 183 ILE A N 1
ATOM 1434 C CA . ILE A 1 183 ? 20.649 4.898 -13.200 1.00 86.62 183 ILE A CA 1
ATOM 1435 C C . ILE A 1 183 ? 19.469 5.542 -13.931 1.00 86.62 183 ILE A C 1
ATOM 1437 O O . ILE A 1 183 ? 18.495 5.975 -13.319 1.00 86.62 183 ILE A O 1
ATOM 1441 N N . ASN A 1 184 ? 19.589 5.645 -15.252 1.00 92.88 184 ASN A N 1
ATOM 1442 C CA . ASN A 1 184 ? 18.533 6.105 -16.149 1.00 92.88 184 ASN A CA 1
ATOM 1443 C C . ASN A 1 184 ? 18.055 4.952 -17.046 1.00 92.88 184 ASN A C 1
ATOM 1445 O O . ASN A 1 184 ? 18.591 3.845 -17.006 1.00 92.88 184 ASN A O 1
ATOM 1449 N N . ASP A 1 185 ? 17.043 5.210 -17.866 1.00 93.75 185 ASP A N 1
ATOM 1450 C CA . ASP A 1 185 ? 16.420 4.218 -18.743 1.00 93.75 185 ASP A CA 1
ATOM 1451 C C . ASP A 1 185 ? 17.408 3.618 -19.767 1.00 93.75 185 ASP A C 1
ATOM 1453 O O . ASP A 1 185 ? 17.339 2.429 -20.085 1.00 93.75 185 ASP A O 1
ATOM 1457 N N . VAL A 1 186 ? 18.369 4.417 -20.244 1.00 94.50 186 VAL A N 1
ATOM 1458 C CA . VAL A 1 186 ? 19.432 3.962 -21.150 1.00 94.50 186 VAL A CA 1
ATOM 1459 C C . VAL A 1 186 ? 20.368 2.990 -20.431 1.00 94.50 186 VAL A C 1
ATOM 1461 O O . VAL A 1 186 ? 20.682 1.931 -20.977 1.00 94.50 186 VAL A O 1
ATOM 1464 N N . ALA A 1 187 ? 20.774 3.311 -19.200 1.00 93.56 187 ALA A N 1
ATOM 1465 C CA . ALA A 1 187 ? 21.614 2.448 -18.375 1.00 93.56 187 ALA A CA 1
ATOM 1466 C C . ALA A 1 187 ? 20.909 1.125 -18.041 1.00 93.56 187 ALA A C 1
ATOM 1468 O O . ALA A 1 187 ? 21.535 0.073 -18.152 1.00 93.56 187 ALA A O 1
ATOM 1469 N N . VAL A 1 188 ? 19.607 1.167 -17.722 1.00 95.38 188 VAL A N 1
ATOM 1470 C CA . VAL A 1 188 ? 18.783 -0.031 -17.474 1.00 95.38 188 VAL A CA 1
ATOM 1471 C C . VAL A 1 188 ? 18.869 -1.016 -18.638 1.00 95.38 188 VAL A C 1
ATOM 1473 O O . VAL A 1 188 ? 19.148 -2.192 -18.419 1.00 95.38 188 VAL A O 1
ATOM 1476 N N . LYS A 1 189 ? 18.701 -0.540 -19.878 1.00 95.19 189 LYS A N 1
ATOM 1477 C CA . LYS A 1 189 ? 18.791 -1.392 -21.076 1.00 95.19 189 LYS A CA 1
ATOM 1478 C C . LYS A 1 189 ? 20.211 -1.876 -21.341 1.00 95.19 189 LYS A C 1
ATOM 1480 O O . LYS A 1 189 ? 20.402 -3.029 -21.706 1.00 95.19 189 LYS A O 1
ATOM 1485 N N . HIS A 1 190 ? 21.186 -0.974 -21.242 1.00 94.25 190 HIS A N 1
ATOM 1486 C CA . HIS A 1 190 ? 22.550 -1.248 -21.685 1.00 94.25 190 HIS A CA 1
ATOM 1487 C C . HIS A 1 190 ? 23.280 -2.226 -20.761 1.00 94.25 190 HIS A C 1
ATOM 1489 O O . HIS A 1 190 ? 24.016 -3.082 -21.243 1.00 94.25 190 HIS A O 1
ATOM 1495 N N . PHE A 1 191 ? 23.060 -2.109 -19.451 1.00 94.19 191 PHE A N 1
ATOM 1496 C CA . PHE A 1 191 ? 23.725 -2.929 -18.437 1.00 94.19 191 PHE A CA 1
ATOM 1497 C C . PHE A 1 191 ? 22.834 -4.031 -17.861 1.00 94.19 191 PHE A C 1
ATOM 1499 O O . PHE A 1 191 ? 23.242 -4.680 -16.905 1.00 94.19 191 PHE A O 1
ATOM 1506 N N . ASP A 1 192 ? 21.633 -4.219 -18.416 1.00 95.38 192 ASP A N 1
ATOM 1507 C CA . ASP A 1 192 ? 20.645 -5.189 -17.936 1.00 95.38 192 ASP A CA 1
ATOM 1508 C C . ASP A 1 192 ? 20.397 -5.095 -16.419 1.00 95.38 192 ASP A C 1
ATOM 1510 O O . ASP A 1 192 ? 20.458 -6.076 -15.679 1.00 95.38 192 ASP A O 1
ATOM 1514 N N . ILE A 1 193 ? 20.184 -3.864 -15.943 1.00 96.00 193 ILE A N 1
ATOM 1515 C CA . ILE A 1 193 ? 20.130 -3.551 -14.511 1.00 96.00 193 ILE A CA 1
ATOM 1516 C C . ILE A 1 193 ? 18.997 -4.339 -13.855 1.00 96.00 193 ILE A C 1
ATOM 1518 O O . ILE A 1 193 ? 17.820 -4.131 -14.173 1.00 96.00 193 ILE A O 1
ATOM 1522 N N . ALA A 1 194 ? 19.354 -5.202 -12.905 1.00 97.12 194 ALA A N 1
ATOM 1523 C CA . ALA A 1 194 ? 18.376 -5.946 -12.136 1.00 97.12 194 ALA A CA 1
ATOM 1524 C C . ALA A 1 194 ? 17.603 -5.002 -11.215 1.00 97.12 194 ALA A C 1
ATOM 1526 O O . ALA A 1 194 ? 18.150 -4.022 -10.707 1.00 97.12 194 ALA A O 1
ATOM 1527 N N . GLY A 1 195 ? 16.329 -5.290 -10.991 1.00 97.81 195 GLY A N 1
ATOM 1528 C CA . GLY A 1 195 ? 15.475 -4.416 -10.205 1.00 97.81 195 GLY A CA 1
ATOM 1529 C C . GLY A 1 195 ? 14.251 -5.111 -9.646 1.00 97.81 195 GLY A C 1
ATOM 1530 O O . GLY A 1 195 ? 13.890 -6.207 -10.080 1.00 97.81 195 GLY A O 1
ATOM 1531 N N . GLY A 1 196 ? 13.644 -4.468 -8.657 1.00 98.44 196 GLY A N 1
ATOM 1532 C CA . GLY A 1 196 ? 12.450 -4.965 -7.992 1.00 98.44 196 GLY A CA 1
ATOM 1533 C C . GLY A 1 196 ? 12.149 -4.219 -6.702 1.00 98.44 196 GLY A C 1
ATOM 1534 O O . GLY A 1 196 ? 12.732 -3.176 -6.412 1.00 98.44 196 GLY A O 1
ATOM 1535 N N . LEU A 1 197 ? 11.219 -4.761 -5.919 1.00 98.56 197 LEU A N 1
ATOM 1536 C CA . LEU A 1 197 ? 10.803 -4.157 -4.655 1.00 98.56 197 LEU A CA 1
ATOM 1537 C C . LEU A 1 197 ? 11.937 -4.178 -3.622 1.00 98.56 197 LEU A C 1
ATOM 1539 O O . LEU A 1 197 ? 12.692 -5.155 -3.529 1.00 98.56 197 LEU A O 1
ATOM 1543 N N . ASP A 1 198 ? 11.986 -3.133 -2.796 1.00 97.81 198 ASP A N 1
ATOM 1544 C CA . ASP A 1 198 ? 12.737 -3.136 -1.538 1.00 97.81 198 ASP A CA 1
ATOM 1545 C C . ASP A 1 198 ? 12.405 -4.389 -0.716 1.00 97.81 198 ASP A C 1
ATOM 1547 O O . ASP A 1 198 ? 11.272 -4.882 -0.735 1.00 97.81 198 ASP A O 1
ATOM 1551 N N . VAL A 1 199 ? 13.385 -4.919 0.015 1.00 97.69 199 VAL A N 1
ATOM 1552 C CA . VAL A 1 199 ? 13.220 -6.153 0.798 1.00 97.69 199 VAL A CA 1
ATOM 1553 C C . VAL A 1 199 ? 12.046 -6.100 1.786 1.00 97.69 199 VAL A C 1
ATOM 1555 O O . VAL A 1 199 ? 11.335 -7.096 1.945 1.00 97.69 199 VAL A O 1
ATOM 1558 N N . GLY A 1 200 ? 11.799 -4.956 2.430 1.00 97.00 200 GLY A N 1
ATOM 1559 C CA . GLY A 1 200 ? 10.692 -4.771 3.365 1.00 97.00 200 GLY A CA 1
ATOM 1560 C C . GLY A 1 200 ? 9.337 -4.827 2.665 1.00 97.00 200 GLY A C 1
ATOM 1561 O O . GLY A 1 200 ? 8.437 -5.550 3.104 1.00 97.00 200 GLY A O 1
ATOM 1562 N N . ILE A 1 201 ? 9.208 -4.128 1.537 1.00 97.94 201 ILE A N 1
ATOM 1563 C CA . ILE A 1 201 ? 7.983 -4.133 0.726 1.00 97.94 201 ILE A CA 1
ATOM 1564 C C . ILE A 1 201 ? 7.751 -5.502 0.082 1.00 97.94 201 ILE A C 1
ATOM 1566 O O . ILE A 1 201 ? 6.634 -6.009 0.128 1.00 97.94 201 ILE A O 1
ATOM 1570 N N . TYR A 1 202 ? 8.798 -6.143 -0.439 1.00 98.56 202 TYR A N 1
ATOM 1571 C CA . TYR A 1 202 ? 8.736 -7.493 -0.999 1.00 98.56 202 TYR A CA 1
ATOM 1572 C C . TYR A 1 202 ? 8.208 -8.515 0.017 1.00 98.56 202 TYR A C 1
ATOM 1574 O O . TYR A 1 202 ? 7.323 -9.307 -0.296 1.00 98.56 202 TYR A O 1
ATOM 1582 N N . ASN A 1 203 ? 8.718 -8.487 1.252 1.00 98.00 203 ASN A N 1
ATOM 1583 C CA . ASN A 1 203 ? 8.247 -9.387 2.306 1.00 98.00 203 ASN A CA 1
ATOM 1584 C C . ASN A 1 203 ? 6.795 -9.087 2.695 1.00 98.00 203 ASN A C 1
ATOM 1586 O O . ASN A 1 203 ? 6.007 -10.008 2.894 1.00 98.00 203 ASN A O 1
ATOM 1590 N N . THR A 1 204 ? 6.428 -7.807 2.760 1.00 96.56 204 THR A N 1
ATOM 1591 C CA . THR A 1 204 ? 5.058 -7.383 3.083 1.00 96.56 204 THR A CA 1
ATOM 1592 C C . THR A 1 204 ? 4.065 -7.783 1.984 1.00 96.56 204 THR A C 1
ATOM 1594 O O . THR A 1 204 ? 2.953 -8.205 2.287 1.00 96.56 204 THR A O 1
ATOM 1597 N N . ALA A 1 205 ? 4.486 -7.754 0.715 1.00 97.81 205 ALA A N 1
ATOM 1598 C CA . ALA A 1 205 ? 3.711 -8.174 -0.456 1.00 97.81 205 ALA A CA 1
ATOM 1599 C C . ALA A 1 205 ? 3.317 -9.656 -0.479 1.00 97.81 205 ALA A C 1
ATOM 1601 O O . ALA A 1 205 ? 2.436 -10.055 -1.240 1.00 97.81 205 ALA A O 1
ATOM 1602 N N . GLN A 1 206 ? 3.909 -10.474 0.389 1.00 97.25 206 GLN A N 1
ATOM 1603 C CA . GLN A 1 206 ? 3.485 -11.860 0.585 1.00 97.25 206 GLN A CA 1
ATOM 1604 C C . GLN A 1 206 ? 2.184 -11.981 1.390 1.00 97.25 206 GLN A C 1
ATOM 1606 O O . GLN A 1 206 ? 1.604 -13.062 1.439 1.00 97.25 206 GLN A O 1
ATOM 1611 N N . LEU A 1 207 ? 1.725 -10.900 2.029 1.00 95.62 207 LEU A N 1
ATOM 1612 C CA . LEU A 1 207 ? 0.450 -10.859 2.736 1.00 95.62 207 LEU A CA 1
ATOM 1613 C C . LEU A 1 207 ? -0.669 -10.459 1.767 1.00 95.62 207 LEU A C 1
ATOM 1615 O O . LEU A 1 207 ? -0.642 -9.367 1.195 1.00 95.62 207 LEU A O 1
ATOM 1619 N N . ASP A 1 208 ? -1.694 -11.304 1.638 1.00 95.31 208 ASP A N 1
ATOM 1620 C CA . ASP A 1 208 ? -2.849 -11.031 0.769 1.00 95.31 208 ASP A CA 1
ATOM 1621 C C . ASP A 1 208 ? -3.565 -9.726 1.144 1.00 95.31 208 ASP A C 1
ATOM 1623 O O . ASP A 1 208 ? -3.980 -8.972 0.266 1.00 95.31 208 ASP A O 1
ATOM 1627 N N . SER A 1 209 ? -3.653 -9.409 2.440 1.00 94.19 209 SER A N 1
ATOM 1628 C CA . SER A 1 209 ? -4.279 -8.176 2.929 1.00 94.19 209 SER A CA 1
ATOM 1629 C C . SER A 1 209 ? -3.550 -6.914 2.459 1.00 94.19 209 SER A C 1
ATOM 1631 O O . SER A 1 209 ? -4.201 -5.947 2.057 1.00 94.19 209 SER A O 1
ATOM 1633 N N . PHE A 1 210 ? -2.215 -6.925 2.443 1.00 96.44 210 PHE A N 1
ATOM 1634 C CA . PHE A 1 210 ? -1.425 -5.819 1.902 1.00 96.44 210 PHE A CA 1
ATOM 1635 C C . PHE A 1 210 ? -1.556 -5.728 0.387 1.00 96.44 210 PHE A C 1
ATOM 1637 O O . PHE A 1 210 ? -1.816 -4.647 -0.136 1.00 96.44 210 PHE A O 1
ATOM 1644 N N . THR A 1 211 ? -1.400 -6.844 -0.327 1.00 97.56 211 THR A N 1
ATOM 1645 C CA . THR A 1 211 ? -1.442 -6.841 -1.796 1.00 97.56 211 THR A CA 1
ATOM 1646 C C . THR A 1 211 ? -2.818 -6.432 -2.308 1.00 97.56 211 THR A C 1
ATOM 1648 O O . THR A 1 211 ? -2.915 -5.652 -3.256 1.00 97.56 211 THR A O 1
ATOM 1651 N N . LYS A 1 212 ? -3.886 -6.844 -1.616 1.00 96.44 212 LYS A N 1
ATOM 1652 C CA . LYS A 1 212 ? -5.240 -6.351 -1.866 1.00 96.44 212 LYS A CA 1
ATOM 1653 C C . LYS A 1 212 ? -5.347 -4.841 -1.633 1.00 96.44 212 LYS A C 1
ATOM 1655 O O . LYS A 1 212 ? -5.821 -4.125 -2.511 1.00 96.44 212 LYS A O 1
ATOM 1660 N N . ALA A 1 213 ? -4.881 -4.335 -0.489 1.00 96.81 213 ALA A N 1
ATOM 1661 C CA . ALA A 1 213 ? -4.906 -2.900 -0.198 1.00 96.81 213 ALA A CA 1
ATOM 1662 C C . ALA A 1 213 ? -4.115 -2.083 -1.238 1.00 96.81 213 ALA A C 1
ATOM 1664 O O . ALA A 1 213 ? -4.566 -1.025 -1.678 1.00 96.81 213 ALA A O 1
ATOM 1665 N N . ALA A 1 214 ? -2.966 -2.595 -1.682 1.00 97.88 214 ALA A N 1
ATOM 1666 C CA . ALA A 1 214 ? -2.157 -1.986 -2.728 1.00 97.88 214 ALA A CA 1
ATOM 1667 C C . ALA A 1 214 ? -2.881 -1.954 -4.077 1.00 97.88 214 ALA A C 1
ATOM 1669 O O . ALA A 1 214 ? -2.895 -0.913 -4.734 1.00 97.88 214 ALA A O 1
ATOM 1670 N N . MET A 1 215 ? -3.528 -3.059 -4.459 1.00 97.81 215 MET A N 1
ATOM 1671 C CA . MET A 1 215 ? -4.351 -3.149 -5.666 1.00 97.81 215 MET A CA 1
ATOM 1672 C C . MET A 1 215 ? -5.482 -2.115 -5.653 1.00 97.81 215 MET A C 1
ATOM 1674 O O . MET A 1 215 ? -5.673 -1.414 -6.645 1.00 97.81 215 MET A O 1
ATOM 1678 N N . GLU A 1 216 ? -6.196 -1.963 -4.536 1.00 96.56 216 GLU A N 1
ATOM 1679 C CA . GLU A 1 216 ? -7.273 -0.975 -4.412 1.00 96.56 216 GLU A CA 1
ATOM 1680 C C . GLU A 1 216 ? -6.757 0.472 -4.510 1.00 96.56 216 GLU A C 1
ATOM 1682 O O . GLU A 1 216 ? -7.358 1.304 -5.193 1.00 96.56 216 GLU A O 1
ATOM 1687 N N . VAL A 1 217 ? -5.633 0.784 -3.853 1.00 97.62 217 VAL A N 1
ATOM 1688 C CA . VAL A 1 217 ? -5.012 2.121 -3.906 1.00 97.62 217 VAL A CA 1
ATOM 1689 C C . VAL A 1 217 ? -4.524 2.437 -5.317 1.00 97.62 217 VAL A C 1
ATOM 1691 O O . VAL A 1 217 ? -4.829 3.506 -5.848 1.00 97.62 217 VAL A O 1
ATOM 1694 N N . ILE A 1 218 ? -3.803 1.508 -5.947 1.00 97.75 218 ILE A N 1
ATOM 1695 C CA . ILE A 1 218 ? -3.300 1.669 -7.314 1.00 97.75 218 ILE A CA 1
ATOM 1696 C C . ILE A 1 218 ? -4.463 1.787 -8.306 1.00 97.75 218 ILE A C 1
ATOM 1698 O O . ILE A 1 218 ? -4.427 2.662 -9.169 1.00 97.75 218 ILE A O 1
ATOM 1702 N N . GLY A 1 219 ? -5.525 0.991 -8.152 1.00 97.00 219 GLY A N 1
ATOM 1703 C CA . GLY A 1 219 ? -6.734 1.097 -8.972 1.00 97.00 219 GLY A CA 1
ATOM 1704 C C . GLY A 1 219 ? -7.399 2.471 -8.866 1.00 97.00 219 GLY A C 1
ATOM 1705 O O . GLY A 1 219 ? -7.797 3.043 -9.878 1.00 97.00 219 GLY A O 1
ATOM 1706 N N . GLY A 1 220 ? -7.442 3.059 -7.666 1.00 96.06 220 GLY A N 1
ATOM 1707 C CA . GLY A 1 220 ? -7.919 4.431 -7.468 1.00 96.06 220 GLY A CA 1
ATOM 1708 C C . GLY A 1 220 ? -7.044 5.504 -8.134 1.00 96.06 220 GLY A C 1
ATOM 1709 O O . GLY A 1 220 ? -7.568 6.528 -8.569 1.00 96.06 220 GLY A O 1
ATOM 1710 N N . LEU A 1 221 ? -5.729 5.276 -8.236 1.00 95.44 221 LEU A N 1
ATOM 1711 C CA . LEU A 1 221 ? -4.771 6.203 -8.858 1.00 95.44 221 LEU A CA 1
ATOM 1712 C C . LEU A 1 221 ? -4.735 6.093 -10.389 1.00 95.44 221 LEU A C 1
ATOM 1714 O O . LEU A 1 221 ? -4.589 7.103 -11.076 1.00 95.44 221 LEU A O 1
ATOM 1718 N N . VAL A 1 222 ? -4.857 4.877 -10.924 1.00 95.00 222 VAL A N 1
ATOM 1719 C CA . VAL A 1 222 ? -4.823 4.595 -12.370 1.00 95.00 222 VAL A CA 1
ATOM 1720 C C . VAL A 1 222 ? -6.198 4.782 -13.017 1.00 95.00 222 VAL A C 1
ATOM 1722 O O . VAL A 1 222 ? -6.282 5.199 -14.174 1.00 95.00 222 VAL A O 1
ATOM 1725 N N . GLY A 1 223 ? -7.266 4.520 -12.263 1.00 94.62 223 GLY A N 1
ATOM 1726 C CA . GLY A 1 223 ? -8.636 4.414 -12.750 1.00 94.62 223 GLY A CA 1
ATOM 1727 C C . GLY A 1 223 ? -9.051 2.952 -12.911 1.00 94.62 223 GLY A C 1
ATOM 1728 O O . GLY A 1 223 ? -8.339 2.152 -13.515 1.00 94.62 223 GLY A O 1
ATOM 1729 N N . VAL A 1 224 ? -10.224 2.609 -12.375 1.00 90.88 224 VAL A N 1
ATOM 1730 C CA . VAL A 1 224 ? -10.800 1.261 -12.461 1.00 90.88 224 VAL A CA 1
ATOM 1731 C C . VAL A 1 224 ? -11.664 1.177 -13.720 1.00 90.88 224 VAL A C 1
ATOM 1733 O O . VAL A 1 224 ? -12.824 1.587 -13.717 1.00 90.88 224 VAL A O 1
ATOM 1736 N N . ASP A 1 225 ? -11.075 0.683 -14.807 1.00 94.12 225 ASP A N 1
ATOM 1737 C CA . ASP A 1 225 ? -11.752 0.384 -16.072 1.00 94.12 225 ASP A CA 1
ATOM 1738 C C . ASP A 1 225 ? -11.396 -1.027 -16.578 1.00 94.12 225 ASP A C 1
ATOM 1740 O O . ASP A 1 225 ? -10.668 -1.768 -15.915 1.00 94.12 225 ASP A O 1
ATOM 1744 N N . GLU A 1 226 ? -11.912 -1.419 -17.747 1.00 95.94 226 GLU A N 1
ATOM 1745 C CA . GLU A 1 226 ? -11.678 -2.750 -18.335 1.00 95.94 226 GLU A CA 1
ATOM 1746 C C . GLU A 1 226 ? -10.187 -3.084 -18.501 1.00 95.94 226 GLU A C 1
ATOM 1748 O O . GLU A 1 226 ? -9.798 -4.241 -18.369 1.00 95.94 226 GLU A O 1
ATOM 1753 N N . ARG A 1 227 ? -9.331 -2.081 -18.731 1.00 96.94 227 ARG A N 1
ATOM 1754 C CA . ARG A 1 227 ? -7.884 -2.277 -18.897 1.00 96.94 227 ARG A CA 1
ATOM 1755 C C . ARG A 1 227 ? -7.219 -2.588 -17.565 1.00 96.94 227 ARG A C 1
ATOM 1757 O O . ARG A 1 227 ? -6.289 -3.386 -17.514 1.00 96.94 227 ARG A O 1
ATOM 1764 N N . PHE A 1 228 ? -7.686 -1.956 -16.489 1.00 96.88 228 PHE A N 1
ATOM 1765 C CA . PHE A 1 228 ? -7.227 -2.271 -15.139 1.00 96.88 228 PHE A CA 1
ATOM 1766 C C . PHE A 1 228 ? -7.689 -3.664 -14.700 1.00 96.88 228 PHE A C 1
ATOM 1768 O O . PHE A 1 228 ? -6.900 -4.406 -14.122 1.00 96.88 228 PHE A O 1
ATOM 1775 N N . ALA A 1 229 ? -8.927 -4.045 -15.023 1.00 96.56 229 ALA A N 1
ATOM 1776 C CA . ALA A 1 229 ? -9.430 -5.392 -14.757 1.00 96.56 229 ALA A CA 1
ATOM 1777 C C . ALA A 1 229 ? -8.622 -6.468 -15.511 1.00 96.56 229 ALA A C 1
ATOM 1779 O O . ALA A 1 229 ? -8.193 -7.441 -14.896 1.00 96.56 229 ALA A O 1
ATOM 1780 N N . ASP A 1 230 ? -8.342 -6.257 -16.804 1.00 97.62 230 ASP A N 1
ATOM 1781 C CA . ASP A 1 230 ? -7.475 -7.139 -17.603 1.00 97.62 230 ASP A CA 1
ATOM 1782 C C . ASP A 1 230 ? -6.058 -7.235 -17.018 1.00 97.62 230 ASP A C 1
ATOM 1784 O O . ASP A 1 230 ? -5.506 -8.325 -16.895 1.00 97.62 230 ASP A O 1
ATOM 1788 N N . LEU A 1 231 ? -5.477 -6.109 -16.582 1.00 98.12 231 LEU A N 1
ATOM 1789 C CA . LEU A 1 231 ? -4.175 -6.101 -15.913 1.00 98.12 231 LEU A CA 1
ATOM 1790 C C . LEU A 1 231 ? -4.176 -6.989 -14.661 1.00 98.12 231 LEU A C 1
ATOM 1792 O O . LEU A 1 231 ? -3.281 -7.819 -14.523 1.00 98.12 231 LEU A O 1
ATOM 1796 N N . VAL A 1 232 ? -5.155 -6.806 -13.766 1.00 98.12 232 VAL A N 1
ATOM 1797 C CA . VAL A 1 232 ? -5.302 -7.571 -12.512 1.00 98.12 232 VAL A CA 1
ATOM 1798 C C . VAL A 1 232 ? -5.426 -9.070 -12.787 1.00 98.12 232 VAL A C 1
ATOM 1800 O O . VAL A 1 232 ? -4.804 -9.870 -12.082 1.00 98.12 232 VAL A O 1
ATOM 1803 N N . ASP A 1 233 ? -6.159 -9.448 -13.832 1.00 97.75 233 ASP A N 1
ATOM 1804 C CA . ASP A 1 233 ? -6.305 -10.842 -14.244 1.00 97.75 233 ASP A CA 1
ATOM 1805 C C . ASP A 1 233 ? -5.002 -11.433 -14.776 1.00 97.75 233 ASP A C 1
ATOM 1807 O O . ASP A 1 233 ? -4.519 -12.451 -14.272 1.00 97.75 233 ASP A O 1
ATOM 1811 N N . ARG A 1 234 ? -4.354 -10.733 -15.711 1.00 98.25 234 ARG A N 1
ATOM 1812 C CA . ARG A 1 234 ? -3.100 -11.176 -16.334 1.00 98.25 234 ARG A CA 1
ATOM 1813 C C . ARG A 1 234 ? -1.961 -11.365 -15.339 1.00 98.25 234 ARG A C 1
ATOM 1815 O O . ARG A 1 234 ? -1.123 -12.238 -15.546 1.00 98.25 234 ARG A O 1
ATOM 1822 N N . ILE A 1 235 ? -1.915 -10.566 -14.274 1.00 98.19 235 ILE A N 1
ATOM 1823 C CA . ILE A 1 235 ? -0.897 -10.695 -13.220 1.00 98.19 235 ILE A CA 1
ATOM 1824 C C . ILE A 1 235 ? -1.342 -11.596 -12.059 1.00 98.19 235 ILE A C 1
ATOM 1826 O O . ILE A 1 235 ? -0.597 -11.719 -11.089 1.00 98.19 235 ILE A O 1
ATOM 1830 N N . GLY A 1 236 ? -2.513 -12.238 -12.134 1.00 97.44 236 GLY A N 1
ATOM 1831 C CA . GLY A 1 236 ? -2.974 -13.224 -11.153 1.00 97.44 236 GLY A CA 1
ATOM 1832 C C . GLY A 1 236 ? -3.369 -12.634 -9.797 1.00 97.44 236 GLY A C 1
ATOM 1833 O O . GLY A 1 236 ? -3.004 -13.191 -8.761 1.00 97.44 236 GLY A O 1
ATOM 1834 N N . LEU A 1 237 ? -4.067 -11.494 -9.798 1.00 97.31 237 LEU A N 1
ATOM 1835 C CA . LEU A 1 237 ? -4.628 -10.855 -8.597 1.00 97.31 237 LEU A CA 1
ATOM 1836 C C . LEU A 1 237 ? -6.172 -10.845 -8.575 1.00 97.31 237 LEU A C 1
ATOM 1838 O O . LEU A 1 237 ? -6.772 -10.274 -7.662 1.00 97.31 237 LEU A O 1
ATOM 1842 N N . SER A 1 238 ? -6.836 -11.482 -9.548 1.00 96.00 238 SER A N 1
ATOM 1843 C CA . SER A 1 238 ? -8.307 -11.554 -9.634 1.00 96.00 238 SER A CA 1
ATOM 1844 C C . SER A 1 238 ? -8.967 -12.155 -8.390 1.00 96.00 238 SER A C 1
ATOM 1846 O O . SER A 1 238 ? -10.059 -11.737 -8.007 1.00 96.00 238 SER A O 1
ATOM 1848 N N . ASP A 1 239 ? -8.303 -13.091 -7.712 1.00 95.25 239 ASP A N 1
ATOM 1849 C CA . ASP A 1 239 ? -8.799 -13.729 -6.488 1.00 95.25 239 ASP A CA 1
ATOM 1850 C C . ASP A 1 239 ? -8.878 -12.768 -5.288 1.00 95.25 239 ASP A C 1
ATOM 1852 O O . ASP A 1 239 ? -9.699 -12.964 -4.393 1.00 95.25 239 ASP A O 1
ATOM 1856 N N . LEU A 1 240 ? -8.104 -11.677 -5.300 1.00 92.88 240 LEU A N 1
ATOM 1857 C CA . LEU A 1 240 ? -8.152 -10.631 -4.271 1.00 92.88 240 LEU A CA 1
ATOM 1858 C C . LEU A 1 240 ? -9.267 -9.598 -4.495 1.00 92.88 240 LEU A C 1
ATOM 1860 O O . LEU A 1 240 ? -9.521 -8.765 -3.621 1.00 92.88 240 LEU A O 1
ATOM 1864 N N . SER A 1 241 ? -9.935 -9.631 -5.652 1.00 83.88 241 SER A N 1
ATOM 1865 C CA . SER A 1 241 ? -10.976 -8.658 -6.021 1.00 83.88 241 SER A CA 1
ATOM 1866 C C . SER A 1 241 ? -12.330 -8.918 -5.342 1.00 83.88 241 SER A C 1
ATOM 1868 O O . SER A 1 241 ? -13.211 -8.060 -5.385 1.00 83.88 241 SER A O 1
ATOM 1870 N N . GLY A 1 242 ? -12.507 -10.074 -4.690 1.00 75.94 242 GLY A N 1
ATOM 1871 C CA . GLY A 1 242 ? -13.681 -10.363 -3.861 1.00 75.94 242 GLY A CA 1
ATOM 1872 C C . GLY A 1 242 ? -13.681 -9.574 -2.548 1.00 75.94 242 GLY A C 1
ATOM 1873 O O . GLY A 1 242 ? -12.642 -9.091 -2.100 1.00 75.94 242 GLY A O 1
ATOM 1874 N N . ASP A 1 243 ? -14.845 -9.440 -1.908 1.00 57.12 243 ASP A N 1
ATOM 1875 C CA . ASP A 1 243 ? -14.965 -8.873 -0.561 1.00 57.12 243 ASP A CA 1
ATOM 1876 C C . ASP A 1 243 ? -14.810 -10.010 0.478 1.00 57.12 243 ASP A C 1
ATOM 1878 O O . ASP A 1 243 ? -15.757 -10.765 0.697 1.00 57.12 243 ASP A O 1
ATOM 1882 N N . PRO A 1 244 ? -13.625 -10.218 1.092 1.00 49.28 244 PRO A N 1
ATOM 1883 C CA . PRO A 1 244 ? -13.380 -11.338 1.994 1.00 49.28 244 PRO A CA 1
ATOM 1884 C C . PRO A 1 244 ? -14.052 -11.140 3.356 1.00 49.28 244 PRO A C 1
ATOM 1886 O O . PRO A 1 244 ? -14.138 -12.086 4.131 1.00 49.28 244 PRO A O 1
ATOM 1889 N N . LEU A 1 245 ? -14.563 -9.938 3.659 1.00 46.38 245 LEU A N 1
ATOM 1890 C CA . LEU A 1 245 ? -15.101 -9.596 4.981 1.00 46.38 245 LEU A CA 1
ATOM 1891 C C . LEU A 1 245 ? -16.410 -10.324 5.338 1.00 46.38 245 LEU A C 1
ATOM 1893 O O . LEU A 1 245 ? -16.870 -10.200 6.468 1.00 46.38 245 LEU A O 1
ATOM 1897 N N . ILE A 1 246 ? -16.992 -11.106 4.421 1.00 42.16 246 ILE A N 1
ATOM 1898 C CA . ILE A 1 246 ? -18.179 -11.938 4.690 1.00 42.16 246 ILE A CA 1
ATOM 1899 C C . ILE A 1 246 ? -17.839 -13.443 4.735 1.00 42.16 246 ILE A C 1
ATOM 1901 O O . ILE A 1 246 ? -18.661 -14.237 5.184 1.00 42.16 246 ILE A O 1
ATOM 1905 N N . ALA A 1 247 ? -16.637 -13.869 4.328 1.00 36.16 247 ALA A N 1
ATOM 1906 C CA . ALA A 1 247 ? -16.390 -15.289 4.072 1.00 36.16 247 ALA A CA 1
ATOM 1907 C C . ALA A 1 247 ? -16.086 -16.152 5.315 1.00 36.16 247 ALA A C 1
ATOM 1909 O O . ALA A 1 247 ? -16.446 -17.319 5.279 1.00 36.16 247 ALA A O 1
ATOM 1910 N N . ASP A 1 248 ? -15.529 -15.628 6.418 1.00 37.84 248 ASP A N 1
ATOM 1911 C CA . ASP A 1 248 ? -15.083 -16.482 7.543 1.00 37.84 248 ASP A CA 1
ATOM 1912 C C . ASP A 1 248 ? -15.239 -15.847 8.943 1.00 37.84 248 ASP A C 1
ATOM 1914 O O . ASP A 1 248 ? -14.321 -15.836 9.759 1.00 37.84 248 ASP A O 1
ATOM 1918 N N . ALA A 1 249 ? -16.435 -15.367 9.300 1.00 37.28 249 ALA A N 1
ATOM 1919 C CA . ALA A 1 249 ? -16.723 -14.931 10.681 1.00 37.28 249 ALA A CA 1
ATOM 1920 C C . ALA A 1 249 ? -16.815 -16.090 11.711 1.00 37.28 249 ALA A C 1
ATOM 1922 O O . ALA A 1 249 ? -17.134 -15.855 12.873 1.00 37.28 249 ALA A O 1
ATOM 1923 N N . ASN A 1 250 ? -16.534 -17.335 11.301 1.00 34.47 250 ASN A N 1
ATOM 1924 C CA . ASN A 1 250 ? -16.507 -18.526 12.162 1.00 34.47 250 ASN A CA 1
ATOM 1925 C C . ASN A 1 250 ? -15.155 -19.277 12.138 1.00 34.47 250 ASN A C 1
ATOM 1927 O O . ASN A 1 250 ? -15.086 -20.398 12.640 1.00 34.47 250 ASN A O 1
ATOM 1931 N N . GLY A 1 251 ? -14.097 -18.701 11.559 1.00 32.09 251 GLY A N 1
ATOM 1932 C CA . GLY A 1 251 ? -12.768 -19.320 11.504 1.00 32.09 251 GLY A CA 1
ATOM 1933 C C . GLY A 1 251 ? -11.863 -18.852 12.642 1.00 32.09 251 GLY A C 1
ATOM 1934 O O . GLY A 1 251 ? -11.771 -17.656 12.901 1.00 32.09 251 GLY A O 1
ATOM 1935 N N . ASP A 1 252 ? -11.214 -19.800 13.316 1.00 30.05 252 ASP A N 1
ATOM 1936 C CA . ASP A 1 252 ? -10.264 -19.615 14.415 1.00 30.05 252 ASP A CA 1
ATOM 1937 C C . ASP A 1 252 ? -9.343 -18.392 14.267 1.00 30.05 252 ASP A C 1
ATOM 1939 O O . ASP A 1 252 ? -8.783 -18.126 13.204 1.00 30.05 252 ASP A O 1
ATOM 1943 N N . LEU A 1 253 ? -9.131 -17.685 15.383 1.00 31.20 253 LEU A N 1
ATOM 1944 C CA . LEU A 1 253 ? -8.115 -16.643 15.519 1.00 31.20 253 LEU A CA 1
ATOM 1945 C C . LEU A 1 253 ? -6.742 -17.206 15.122 1.00 31.20 253 LEU A C 1
ATOM 1947 O O . LEU A 1 253 ? -6.082 -17.890 15.905 1.00 31.20 253 LEU A O 1
ATOM 1951 N N . VAL A 1 254 ? -6.306 -16.905 13.900 1.00 29.61 254 VAL A N 1
ATOM 1952 C CA . VAL A 1 254 ? -4.962 -17.221 13.418 1.00 29.61 254 VAL A CA 1
ATOM 1953 C C . VAL A 1 254 ? -3.976 -16.307 14.148 1.00 29.61 254 VAL A C 1
ATOM 1955 O O . VAL A 1 254 ? -3.788 -15.149 13.782 1.00 29.61 254 VAL A O 1
ATOM 1958 N N . GLU A 1 255 ? -3.360 -16.810 15.220 1.00 35.09 255 GLU A N 1
ATOM 1959 C CA . GLU A 1 255 ? -2.201 -16.162 15.838 1.00 35.09 255 GLU A CA 1
ATOM 1960 C C . GLU A 1 255 ? -0.977 -16.228 14.895 1.00 35.09 255 GLU A C 1
ATOM 1962 O O . GLU A 1 255 ? -0.768 -17.213 14.188 1.00 35.09 255 GLU A O 1
ATOM 1967 N N . ASP A 1 256 ? -0.132 -15.201 14.989 1.00 31.25 256 ASP A N 1
ATOM 1968 C CA . ASP A 1 256 ? 1.266 -15.027 14.553 1.00 31.25 256 ASP A CA 1
ATOM 1969 C C . ASP A 1 256 ? 1.639 -14.947 13.061 1.00 31.25 256 ASP A C 1
ATOM 1971 O O . ASP A 1 256 ? 1.895 -15.947 12.396 1.00 31.25 256 ASP A O 1
ATOM 1975 N N . PHE A 1 257 ? 1.961 -13.718 12.644 1.00 28.39 257 PHE A N 1
ATOM 1976 C CA . PHE A 1 257 ? 3.206 -13.423 11.930 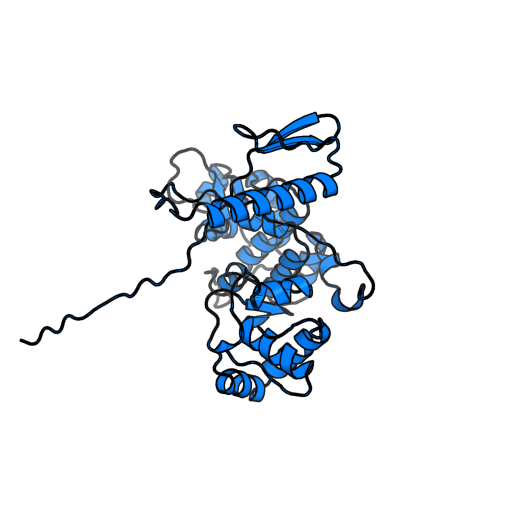1.00 28.39 257 PHE A CA 1
ATOM 1977 C C . PHE A 1 257 ? 3.915 -12.258 12.638 1.00 28.39 257 PHE A C 1
ATOM 1979 O O . PHE A 1 257 ? 3.509 -11.105 12.516 1.00 28.39 257 PHE A O 1
ATOM 1986 N N . GLN A 1 258 ? 4.980 -12.544 13.395 1.00 34.69 258 GLN A N 1
ATOM 1987 C CA . GLN A 1 258 ? 5.968 -11.522 13.747 1.00 34.69 258 GLN A CA 1
ATOM 1988 C C . GLN A 1 258 ? 6.948 -11.387 12.580 1.00 34.69 258 GLN A C 1
ATOM 1990 O O . GLN A 1 258 ? 7.692 -12.317 12.268 1.00 34.69 258 GLN A O 1
ATOM 1995 N N . THR A 1 259 ? 6.947 -10.229 11.926 1.00 31.91 259 THR A N 1
ATOM 1996 C CA . THR A 1 259 ? 7.942 -9.853 10.920 1.00 31.91 259 THR A CA 1
ATOM 1997 C C . THR A 1 259 ? 9.317 -9.687 11.570 1.00 31.91 259 THR A C 1
ATOM 1999 O O . THR A 1 259 ? 9.467 -9.088 12.635 1.00 31.91 259 THR A O 1
ATOM 2002 N N . SER A 1 260 ? 10.342 -10.218 10.906 1.00 33.47 260 SER A N 1
ATOM 2003 C CA . SER A 1 260 ? 11.754 -10.099 11.269 1.00 33.47 260 SER A CA 1
ATOM 2004 C C . SER A 1 260 ? 12.202 -8.634 11.295 1.00 33.47 260 SER A C 1
ATOM 2006 O O . SER A 1 260 ? 12.264 -7.981 10.253 1.00 33.47 260 SER A O 1
ATOM 2008 N N . GLY A 1 261 ? 12.522 -8.120 12.485 1.00 35.19 261 GLY A N 1
ATOM 2009 C CA . GLY A 1 261 ? 13.056 -6.773 12.674 1.00 35.19 261 GLY A CA 1
ATOM 2010 C C . GLY A 1 261 ? 14.463 -6.620 12.090 1.00 35.19 261 GLY A C 1
ATOM 2011 O O . GLY A 1 261 ? 15.350 -7.430 12.360 1.00 35.19 261 GLY A O 1
ATOM 2012 N N . GLY A 1 262 ? 14.663 -5.561 11.303 1.00 32.69 262 GLY A N 1
ATOM 2013 C CA . GLY A 1 262 ? 15.975 -5.126 10.831 1.00 32.69 262 GLY A CA 1
ATOM 2014 C C . GLY A 1 262 ? 16.878 -4.659 11.978 1.00 32.69 262 GLY A C 1
ATOM 2015 O O . GLY A 1 262 ? 16.421 -4.092 12.971 1.00 32.69 262 GLY A O 1
ATOM 2016 N N . SER A 1 263 ? 18.179 -4.908 11.833 1.00 34.19 263 SER A N 1
ATOM 2017 C CA . SER A 1 263 ? 19.219 -4.534 12.795 1.00 34.19 263 SER A CA 1
ATOM 2018 C C . SER A 1 263 ? 19.238 -3.027 13.076 1.00 34.19 263 SER A C 1
ATOM 2020 O O . SER A 1 263 ? 19.523 -2.222 12.193 1.00 34.19 263 SER A O 1
ATOM 2022 N N . ALA A 1 264 ? 19.000 -2.646 14.333 1.00 35.75 264 ALA A N 1
ATOM 2023 C CA . ALA A 1 264 ? 19.227 -1.287 14.819 1.00 35.75 264 ALA A CA 1
ATOM 2024 C C . ALA A 1 264 ? 20.738 -1.005 15.013 1.00 35.75 264 ALA A C 1
ATOM 2026 O O . ALA A 1 264 ? 21.495 -1.920 15.354 1.00 35.75 264 ALA A O 1
ATOM 2027 N N . PRO A 1 265 ? 21.201 0.250 14.850 1.00 37.78 265 PRO A N 1
ATOM 2028 C CA . PRO A 1 265 ? 22.606 0.603 15.024 1.00 37.78 265 PRO A CA 1
ATOM 2029 C C . PRO A 1 265 ? 23.036 0.504 16.494 1.00 37.78 265 PRO A C 1
ATOM 2031 O O . PRO A 1 265 ? 22.310 0.893 17.412 1.00 37.78 265 PRO A O 1
ATOM 2034 N N . SER A 1 266 ? 24.253 0.000 16.715 1.00 39.53 266 SER A N 1
ATOM 2035 C CA . SER A 1 266 ? 24.855 -0.230 18.030 1.00 39.53 266 SER A CA 1
ATOM 2036 C C . SER A 1 266 ? 25.126 1.083 18.782 1.00 39.53 266 SER A C 1
ATOM 2038 O O . SER A 1 266 ? 26.209 1.664 18.694 1.00 39.53 266 SER A O 1
ATOM 2040 N N . GLY A 1 267 ? 24.138 1.558 19.539 1.00 38.94 267 GLY A N 1
ATOM 2041 C CA . GLY A 1 267 ? 24.283 2.642 20.511 1.00 38.94 267 GLY A CA 1
ATOM 2042 C C . GLY A 1 267 ? 24.532 2.100 21.920 1.00 38.94 267 GLY A C 1
ATOM 2043 O O . GLY A 1 267 ? 23.846 1.182 22.359 1.00 38.94 267 GLY A O 1
ATOM 2044 N N . ARG A 1 268 ? 25.511 2.676 22.635 1.00 45.62 268 ARG A N 1
ATOM 2045 C CA . ARG A 1 268 ? 25.856 2.384 24.042 1.00 45.62 268 ARG A CA 1
ATOM 2046 C C . ARG A 1 268 ? 24.603 2.314 24.926 1.00 45.62 268 ARG A C 1
ATOM 2048 O O . ARG A 1 268 ? 24.037 3.345 25.281 1.00 45.62 268 ARG A O 1
ATOM 2055 N N . GLY A 1 269 ? 24.204 1.101 25.298 1.00 40.28 269 GLY A N 1
ATOM 2056 C CA . GLY A 1 269 ? 23.070 0.862 26.183 1.00 40.28 269 GLY A CA 1
ATOM 2057 C C . GLY A 1 269 ? 23.354 1.355 27.598 1.00 40.28 269 GLY A C 1
ATOM 2058 O O . GLY A 1 269 ? 24.316 0.930 28.240 1.00 40.28 269 GLY A O 1
ATOM 2059 N N . THR A 1 270 ? 22.498 2.240 28.098 1.00 47.19 270 THR A N 1
ATOM 2060 C CA . THR A 1 270 ? 22.378 2.513 29.529 1.00 47.19 270 THR A CA 1
ATOM 2061 C C . THR A 1 270 ? 21.947 1.213 30.205 1.00 47.19 270 THR A C 1
ATOM 2063 O O . THR A 1 270 ? 20.858 0.706 29.947 1.00 47.19 270 THR A O 1
ATOM 2066 N N . VAL A 1 271 ? 22.824 0.628 31.023 1.00 54.16 271 VAL A N 1
ATOM 2067 C CA . VAL A 1 271 ? 22.530 -0.612 31.748 1.00 54.16 271 VAL A CA 1
ATOM 2068 C C . VAL A 1 271 ? 21.354 -0.353 32.688 1.00 54.16 271 VAL A C 1
ATOM 2070 O O . VAL A 1 271 ? 21.443 0.472 33.596 1.00 54.16 271 VAL A O 1
ATOM 2073 N N . MET A 1 272 ? 20.245 -1.053 32.458 1.00 58.94 272 MET A N 1
ATOM 2074 C CA . MET A 1 272 ? 19.102 -1.065 33.363 1.00 58.94 272 MET A CA 1
ATOM 2075 C C . MET A 1 272 ? 19.562 -1.637 34.712 1.00 58.94 272 MET A C 1
ATOM 2077 O O . MET A 1 272 ? 19.949 -2.801 34.789 1.00 58.94 272 MET A O 1
ATOM 2081 N N . GLN A 1 273 ? 19.577 -0.801 35.756 1.00 66.75 273 GLN A N 1
ATOM 2082 C CA . GLN A 1 273 ? 20.112 -1.172 37.074 1.00 66.75 273 GLN A CA 1
ATOM 2083 C C . GLN A 1 273 ? 19.143 -1.993 37.937 1.00 66.75 273 GLN A C 1
ATOM 2085 O O . GLN A 1 273 ? 19.558 -2.475 38.982 1.00 66.75 273 GLN A O 1
ATOM 2090 N N . ASP A 1 274 ? 17.880 -2.165 37.526 1.00 82.75 274 ASP A N 1
ATOM 2091 C CA . ASP A 1 274 ? 16.891 -2.948 38.278 1.00 82.75 274 ASP A CA 1
ATOM 2092 C C . ASP A 1 274 ? 16.971 -4.442 37.894 1.00 82.75 274 ASP A C 1
ATOM 2094 O O . ASP A 1 274 ? 16.503 -4.823 36.811 1.00 82.75 274 ASP A O 1
ATOM 2098 N N . PRO A 1 275 ? 17.551 -5.302 38.756 1.00 78.56 275 PRO A N 1
ATOM 2099 C CA . PRO A 1 275 ? 17.723 -6.720 38.461 1.00 78.56 275 PRO A CA 1
ATOM 2100 C C . PRO A 1 275 ? 16.388 -7.472 38.373 1.00 78.56 275 PRO A C 1
ATOM 2102 O O . PRO A 1 275 ? 16.295 -8.443 37.623 1.00 78.56 275 PRO A O 1
ATOM 2105 N N . VAL A 1 276 ? 15.342 -7.021 39.077 1.00 81.25 276 VAL A N 1
ATOM 2106 C CA . VAL A 1 276 ? 14.032 -7.692 39.098 1.00 81.25 276 VAL A CA 1
ATOM 2107 C C . VAL A 1 276 ? 13.323 -7.501 37.763 1.00 81.25 276 VAL A C 1
ATOM 2109 O O . VAL A 1 276 ? 12.830 -8.460 37.168 1.00 81.25 276 VAL A O 1
ATOM 2112 N N . ARG A 1 277 ? 13.317 -6.269 37.242 1.00 76.06 277 ARG A N 1
ATOM 2113 C CA . ARG A 1 277 ? 12.741 -5.988 35.917 1.00 76.06 277 ARG A CA 1
ATOM 2114 C C . ARG A 1 277 ? 13.498 -6.695 34.803 1.00 76.06 277 ARG A C 1
ATOM 2116 O O . ARG A 1 277 ? 12.867 -7.197 33.877 1.00 76.06 277 ARG A O 1
ATOM 2123 N N . ARG A 1 278 ? 14.827 -6.762 34.903 1.00 81.19 278 ARG A N 1
ATOM 2124 C CA . ARG A 1 278 ? 15.651 -7.497 33.941 1.00 81.19 278 ARG A CA 1
ATOM 2125 C C . ARG A 1 278 ? 15.292 -8.984 33.921 1.00 81.19 278 ARG A C 1
ATOM 2127 O O . ARG A 1 278 ? 15.019 -9.508 32.847 1.00 81.19 278 ARG A O 1
ATOM 2134 N N . ALA A 1 279 ? 15.195 -9.617 35.090 1.00 82.94 279 ALA A N 1
ATOM 2135 C CA . ALA A 1 279 ? 14.799 -11.020 35.200 1.00 82.94 279 ALA A CA 1
ATOM 2136 C C . ALA A 1 279 ? 13.389 -11.278 34.638 1.00 82.94 279 ALA A C 1
ATOM 2138 O O . ALA A 1 279 ? 13.174 -12.264 33.938 1.00 82.94 279 ALA A O 1
ATOM 2139 N N . ALA A 1 280 ? 12.433 -10.372 34.877 1.00 82.75 280 ALA A N 1
ATOM 2140 C CA . ALA A 1 280 ? 11.076 -10.495 34.341 1.00 82.75 280 ALA A CA 1
ATOM 2141 C C . ALA A 1 280 ? 11.026 -10.391 32.804 1.00 82.75 280 ALA A C 1
ATOM 2143 O O . ALA A 1 280 ? 10.270 -11.117 32.157 1.00 82.75 280 ALA A O 1
ATOM 2144 N N . ILE A 1 281 ? 11.833 -9.505 32.211 1.00 82.81 281 ILE A N 1
ATOM 2145 C CA . ILE A 1 281 ? 11.939 -9.359 30.751 1.00 82.81 281 ILE A CA 1
ATOM 2146 C C . ILE A 1 281 ? 12.612 -10.588 30.135 1.00 82.81 281 ILE A C 1
ATOM 2148 O O . ILE A 1 281 ? 12.111 -11.114 29.141 1.00 82.81 281 ILE A O 1
ATOM 2152 N N . GLU A 1 282 ? 13.714 -11.055 30.727 1.00 86.44 282 GLU A N 1
ATOM 2153 C CA . GLU A 1 282 ? 14.419 -12.265 30.289 1.00 86.44 282 GLU A CA 1
ATOM 2154 C C . GLU A 1 282 ? 13.471 -13.477 30.332 1.00 86.44 282 GLU A C 1
ATOM 2156 O O . GLU A 1 282 ? 13.315 -14.163 29.321 1.00 86.44 282 GLU A O 1
ATOM 2161 N N . ARG A 1 283 ? 12.716 -13.660 31.428 1.00 92.12 283 ARG A N 1
ATOM 2162 C CA . ARG A 1 283 ? 11.728 -14.746 31.549 1.00 92.12 283 ARG A CA 1
ATOM 2163 C C . ARG A 1 283 ? 10.614 -14.656 30.508 1.00 92.12 283 ARG A C 1
ATOM 2165 O O . ARG A 1 283 ? 10.334 -15.642 29.836 1.00 92.12 283 ARG A O 1
ATOM 2172 N N . ARG A 1 284 ? 10.009 -13.477 30.326 1.00 85.88 284 ARG A N 1
ATOM 2173 C CA . ARG A 1 284 ? 8.941 -13.293 29.331 1.00 85.88 284 ARG A CA 1
ATOM 2174 C C . ARG A 1 284 ? 9.431 -13.576 27.913 1.00 85.88 284 ARG A C 1
ATOM 2176 O O . ARG A 1 284 ? 8.694 -14.154 27.124 1.00 85.88 284 ARG A O 1
ATOM 2183 N N . SER A 1 285 ? 10.648 -13.146 27.588 1.00 87.69 285 SER A N 1
ATOM 2184 C CA . SER A 1 285 ? 11.229 -13.374 26.261 1.00 87.69 285 SER A CA 1
ATOM 2185 C C . SER A 1 285 ? 11.416 -14.871 26.008 1.00 87.69 285 SER A C 1
ATOM 2187 O O . SER A 1 285 ? 11.093 -15.357 24.926 1.00 87.69 285 SER A O 1
ATOM 2189 N N . LEU A 1 286 ? 11.860 -15.610 27.026 1.00 92.25 286 LEU A N 1
ATOM 2190 C CA . LEU A 1 286 ? 12.008 -17.059 26.968 1.00 92.25 286 LEU A CA 1
ATOM 2191 C C . LEU A 1 286 ? 10.659 -17.785 26.829 1.00 92.25 286 LEU A C 1
ATOM 2193 O O . LEU A 1 286 ? 10.528 -18.653 25.970 1.00 92.25 286 LEU A O 1
ATOM 2197 N N . ASP A 1 287 ? 9.637 -17.380 27.588 1.00 90.44 287 ASP A N 1
ATOM 2198 C CA . ASP A 1 287 ? 8.291 -17.962 27.476 1.00 90.44 287 ASP A CA 1
ATOM 2199 C C . ASP A 1 287 ? 7.694 -17.750 26.068 1.00 90.44 287 ASP A C 1
ATOM 2201 O O . ASP A 1 287 ? 7.039 -18.641 25.527 1.00 90.44 287 ASP A O 1
ATOM 2205 N N . VAL A 1 288 ? 7.933 -16.586 25.448 1.00 89.00 288 VAL A N 1
ATOM 2206 C CA . VAL A 1 288 ? 7.515 -16.304 24.060 1.00 89.00 288 VAL A CA 1
ATOM 2207 C C . VAL A 1 288 ? 8.250 -17.208 23.070 1.00 89.00 288 VAL A C 1
ATOM 2209 O O . VAL A 1 288 ? 7.621 -17.782 22.183 1.00 89.00 288 VAL A O 1
ATOM 2212 N N . ALA A 1 289 ? 9.562 -17.374 23.233 1.00 92.25 289 ALA A N 1
ATOM 2213 C CA . ALA A 1 289 ? 10.358 -18.217 22.348 1.00 92.25 289 ALA A CA 1
ATOM 2214 C C . ALA A 1 289 ? 9.969 -19.704 22.448 1.00 92.25 289 ALA A C 1
ATOM 2216 O O . ALA A 1 289 ? 9.862 -20.371 21.422 1.00 92.25 289 ALA A O 1
ATOM 2217 N N . LEU A 1 290 ? 9.695 -20.217 23.653 1.00 93.31 290 LEU A N 1
ATOM 2218 C CA . LEU A 1 290 ? 9.215 -21.591 23.840 1.00 93.31 290 LEU A CA 1
ATOM 2219 C C . LEU A 1 290 ? 7.869 -21.824 23.144 1.00 93.31 290 LEU A C 1
ATOM 2221 O O . LEU A 1 290 ? 7.725 -22.806 22.420 1.00 93.31 290 LEU A O 1
ATOM 2225 N N . LYS A 1 291 ? 6.913 -20.898 23.297 1.00 91.12 291 LYS A N 1
ATOM 2226 C CA . LYS A 1 291 ? 5.612 -20.971 22.607 1.00 91.12 291 LYS A CA 1
ATOM 2227 C C . LYS A 1 291 ? 5.748 -20.952 21.089 1.00 91.12 291 LYS A C 1
ATOM 2229 O O . LYS A 1 291 ? 5.074 -21.711 20.403 1.00 91.12 291 LYS A O 1
ATOM 2234 N N . TYR A 1 292 ? 6.629 -20.101 20.567 1.00 91.88 292 TYR A N 1
ATOM 2235 C CA . TYR A 1 292 ? 6.918 -20.059 19.137 1.00 91.88 292 TYR A CA 1
ATOM 2236 C C . TYR A 1 292 ? 7.430 -21.412 18.629 1.00 91.88 292 TYR A C 1
ATOM 2238 O O . TYR A 1 292 ? 6.968 -21.900 17.599 1.00 91.88 292 TYR A O 1
ATOM 2246 N N . TYR A 1 293 ? 8.355 -22.038 19.361 1.00 94.00 293 TYR A N 1
ATOM 2247 C CA . TYR A 1 293 ? 8.901 -23.329 18.961 1.00 94.00 293 TYR A CA 1
ATOM 2248 C C . TYR A 1 293 ? 7.891 -24.467 19.046 1.00 94.00 293 TYR A C 1
ATOM 2250 O O . TYR A 1 293 ? 7.835 -25.266 18.117 1.00 94.00 293 TYR A O 1
ATOM 2258 N N . ASP A 1 294 ? 7.067 -24.501 20.091 1.00 93.56 294 ASP A N 1
ATOM 2259 C CA . ASP A 1 294 ? 5.952 -25.448 20.213 1.00 93.56 294 ASP A CA 1
ATOM 2260 C C . ASP A 1 294 ? 5.020 -25.359 18.988 1.00 93.56 294 ASP A C 1
ATOM 2262 O O . ASP A 1 294 ? 4.732 -26.357 18.325 1.00 93.56 294 ASP A O 1
ATOM 2266 N N . LYS A 1 295 ? 4.672 -24.132 18.582 1.00 90.31 295 LYS A N 1
ATOM 2267 C CA . LYS A 1 295 ? 3.796 -23.867 17.434 1.00 90.31 295 LYS A CA 1
ATOM 2268 C C . LYS A 1 295 ? 4.339 -24.375 16.096 1.00 90.31 295 LYS A C 1
ATOM 2270 O O . LYS A 1 295 ? 3.561 -24.807 15.249 1.00 90.31 295 LYS A O 1
ATOM 2275 N N . ILE A 1 296 ? 5.654 -24.328 15.882 1.00 92.12 296 ILE A N 1
ATOM 2276 C CA . ILE A 1 296 ? 6.281 -24.795 14.631 1.00 92.12 296 ILE A CA 1
ATOM 2277 C C . ILE A 1 296 ? 6.699 -26.274 14.677 1.00 92.12 296 ILE A C 1
ATOM 2279 O O . ILE A 1 296 ? 7.495 -26.712 13.844 1.00 92.12 296 ILE A O 1
ATOM 2283 N N . GLY A 1 297 ? 6.183 -27.046 15.642 1.00 94.44 297 GLY A N 1
ATOM 2284 C CA . GLY A 1 297 ? 6.479 -28.475 15.790 1.00 94.44 297 GLY A CA 1
ATOM 2285 C C . GLY A 1 297 ? 7.847 -28.760 16.411 1.00 94.44 297 GLY A C 1
ATOM 2286 O O . GLY A 1 297 ? 8.452 -29.798 16.141 1.00 94.44 297 GLY A O 1
ATOM 2287 N N . GLY A 1 298 ? 8.365 -27.825 17.206 1.00 96.00 298 GLY A N 1
ATOM 2288 C CA . GLY A 1 298 ? 9.568 -28.013 18.000 1.00 96.00 298 GLY A CA 1
ATOM 2289 C C . GLY A 1 298 ? 9.325 -29.011 19.127 1.00 96.00 298 GLY A C 1
ATOM 2290 O O . GLY A 1 298 ? 8.425 -28.833 19.940 1.00 96.00 298 GLY A O 1
ATOM 2291 N N . ILE A 1 299 ? 10.152 -30.048 19.188 1.00 93.94 299 ILE A N 1
ATOM 2292 C CA . ILE A 1 299 ? 10.138 -31.057 20.251 1.00 93.94 299 ILE A CA 1
ATOM 2293 C C . ILE A 1 299 ? 11.389 -30.923 21.123 1.00 93.94 299 ILE A C 1
ATOM 2295 O O . ILE A 1 299 ? 12.394 -30.336 20.710 1.00 93.94 299 ILE A O 1
ATOM 2299 N N . ASP A 1 300 ? 11.322 -31.462 22.340 1.00 95.44 300 ASP A N 1
ATOM 2300 C CA . ASP A 1 300 ? 12.427 -31.479 23.308 1.00 95.44 300 ASP A CA 1
ATOM 2301 C C . ASP A 1 300 ? 12.990 -30.085 23.638 1.00 95.44 300 ASP A C 1
ATOM 2303 O O . ASP A 1 300 ? 14.203 -29.899 23.767 1.00 95.44 300 ASP A O 1
ATOM 2307 N N . ALA A 1 301 ? 12.109 -29.086 23.763 1.00 94.31 301 ALA A N 1
ATOM 2308 C CA . ALA A 1 301 ? 12.502 -27.741 24.156 1.00 94.31 301 ALA A CA 1
ATOM 2309 C C . ALA A 1 301 ? 12.980 -27.718 25.623 1.00 94.31 301 ALA A C 1
ATOM 2311 O O . ALA A 1 301 ? 12.204 -27.980 26.543 1.00 94.31 301 ALA A O 1
ATOM 2312 N N . VAL A 1 302 ? 14.258 -27.403 25.848 1.00 95.38 302 VAL A N 1
ATOM 2313 C CA . VAL A 1 302 ? 14.892 -27.360 27.176 1.00 95.38 302 VAL A CA 1
ATOM 2314 C C . VAL A 1 302 ? 15.599 -26.022 27.375 1.00 95.38 302 VAL A C 1
ATOM 2316 O O . VAL A 1 302 ? 16.357 -25.577 26.513 1.00 95.38 302 VAL A O 1
ATOM 2319 N N . GLU A 1 303 ? 15.387 -25.393 28.531 1.00 94.56 303 GLU A N 1
ATOM 2320 C CA . GLU A 1 303 ? 16.139 -24.207 28.951 1.00 94.56 303 GLU A CA 1
ATOM 2321 C C . GLU A 1 303 ? 17.575 -24.617 29.333 1.00 94.56 303 GLU A C 1
ATOM 2323 O O . GLU A 1 303 ? 17.765 -25.417 30.250 1.00 94.56 303 GLU A O 1
ATOM 2328 N N . LEU A 1 304 ? 18.592 -24.107 28.626 1.00 89.94 304 LEU A N 1
ATOM 2329 C CA . LEU A 1 304 ? 20.002 -24.472 28.871 1.00 89.94 304 LEU A CA 1
ATOM 2330 C C . LEU A 1 304 ? 20.745 -23.472 29.769 1.00 89.94 304 LEU A C 1
ATOM 2332 O O . LEU A 1 304 ? 21.645 -23.860 30.515 1.00 89.94 304 LEU A O 1
ATOM 2336 N N . GLY A 1 305 ? 20.383 -22.190 29.692 1.00 84.56 305 GLY A N 1
ATOM 2337 C CA . GLY A 1 305 ? 21.163 -21.096 30.267 1.00 84.56 305 GLY A CA 1
ATOM 2338 C C . GLY A 1 305 ? 22.392 -20.720 29.423 1.00 84.56 305 GLY A C 1
ATOM 2339 O O . GLY A 1 305 ? 22.800 -21.417 28.499 1.00 84.56 305 GLY A O 1
ATOM 2340 N N . LYS A 1 306 ? 23.005 -19.572 29.731 1.00 80.19 306 LYS A N 1
ATOM 2341 C CA . LYS A 1 306 ? 24.054 -18.960 28.891 1.00 80.19 306 LYS A CA 1
ATOM 2342 C C . LYS A 1 306 ? 25.162 -19.957 28.490 1.00 80.19 306 LYS A C 1
ATOM 2344 O O . LYS A 1 306 ? 25.688 -20.645 29.364 1.00 80.19 306 LYS A O 1
ATOM 2349 N N . PRO A 1 307 ? 25.581 -19.983 27.208 1.00 79.00 307 PRO A N 1
ATOM 2350 C CA . PRO A 1 307 ? 25.373 -18.943 26.190 1.00 79.00 307 PRO A CA 1
ATOM 2351 C C . PRO A 1 307 ? 24.066 -19.038 25.382 1.00 79.00 307 PRO A C 1
ATOM 2353 O O . PRO A 1 307 ? 23.795 -18.123 24.612 1.00 79.00 307 PRO A O 1
ATOM 2356 N N . TYR A 1 308 ? 23.262 -20.090 25.558 1.00 85.88 308 TYR A N 1
ATOM 2357 C CA . TYR A 1 308 ? 22.020 -20.296 24.808 1.00 85.88 308 TYR A CA 1
ATOM 2358 C C . TYR A 1 308 ? 20.847 -20.451 25.760 1.00 85.88 308 TYR A C 1
ATOM 2360 O O . TYR A 1 308 ? 20.876 -21.280 26.659 1.00 85.88 308 TYR A O 1
ATOM 2368 N N . ASP A 1 309 ? 19.784 -19.687 25.570 1.00 93.38 309 ASP A N 1
ATOM 2369 C CA . ASP A 1 309 ? 18.672 -19.734 26.513 1.00 93.38 309 ASP A CA 1
ATOM 2370 C C . ASP A 1 309 ? 17.818 -20.996 26.307 1.00 93.38 309 ASP A C 1
ATOM 2372 O O . ASP A 1 309 ? 17.325 -21.564 27.280 1.00 93.38 309 ASP A O 1
ATOM 2376 N N . ILE A 1 310 ? 17.703 -21.486 25.062 1.00 95.62 310 ILE A N 1
ATOM 2377 C CA . ILE A 1 310 ? 16.858 -22.634 24.691 1.00 95.62 310 ILE A CA 1
ATOM 2378 C C . ILE A 1 310 ? 17.599 -23.586 23.739 1.00 95.62 310 ILE A C 1
ATOM 2380 O O . ILE A 1 310 ? 18.256 -23.152 22.787 1.00 95.62 310 ILE A O 1
ATOM 2384 N N . LYS A 1 311 ? 17.422 -24.891 23.959 1.00 96.69 311 LYS A N 1
ATOM 2385 C CA . LYS A 1 311 ? 17.683 -25.966 22.994 1.00 96.69 311 LYS A CA 1
ATOM 2386 C C . LYS A 1 311 ? 16.365 -26.547 22.524 1.00 96.69 311 LYS A C 1
ATOM 2388 O O . LYS A 1 311 ? 15.516 -26.820 23.362 1.00 96.69 311 LYS A O 1
ATOM 2393 N N . VAL A 1 312 ? 16.197 -26.757 21.226 1.00 97.12 312 VAL A N 1
ATOM 2394 C CA . VAL A 1 312 ? 14.969 -27.334 20.663 1.00 97.12 312 VAL A CA 1
ATOM 2395 C C . VAL A 1 312 ? 15.265 -28.099 19.382 1.00 97.12 312 VAL A C 1
ATOM 2397 O O . VAL A 1 312 ? 16.147 -27.709 18.620 1.00 97.12 312 VAL A O 1
ATOM 2400 N N . THR A 1 313 ? 14.521 -29.167 19.113 1.00 96.56 313 THR A N 1
ATOM 2401 C CA . THR A 1 313 ? 14.618 -29.928 17.866 1.00 96.56 313 THR A CA 1
ATOM 2402 C C . THR A 1 313 ? 13.448 -29.574 16.960 1.00 96.56 313 THR A C 1
ATOM 2404 O O . THR A 1 313 ? 12.299 -29.814 17.309 1.00 96.56 313 THR A O 1
ATOM 2407 N N . VAL A 1 314 ? 13.725 -29.032 15.774 1.00 94.44 314 VAL A N 1
ATOM 2408 C CA . VAL A 1 314 ? 12.701 -28.698 14.769 1.00 94.44 314 VAL A CA 1
ATOM 2409 C C . VAL A 1 314 ? 13.005 -29.489 13.503 1.00 94.44 314 VAL A C 1
ATOM 2411 O O . VAL A 1 314 ? 14.105 -29.379 12.959 1.00 94.44 314 VAL A O 1
ATOM 2414 N N . ASN A 1 315 ? 12.052 -30.297 13.032 1.00 93.19 315 ASN A N 1
ATOM 2415 C CA . ASN A 1 315 ? 12.219 -31.177 11.864 1.00 93.19 315 ASN A CA 1
ATOM 2416 C C . ASN A 1 315 ? 13.435 -32.120 11.972 1.00 93.19 315 ASN A C 1
ATOM 2418 O O . ASN A 1 315 ? 14.172 -32.315 11.009 1.00 93.19 315 ASN A O 1
ATOM 2422 N N . GLY A 1 316 ? 13.680 -32.667 13.168 1.00 94.06 316 GLY A N 1
ATOM 2423 C CA . GLY A 1 316 ? 14.820 -33.553 13.438 1.00 94.06 316 GLY A CA 1
ATOM 2424 C C . GLY A 1 316 ? 16.182 -32.851 13.517 1.00 94.06 316 GLY A C 1
ATOM 2425 O O . GLY A 1 316 ? 17.196 -33.525 13.675 1.00 94.06 316 GLY A O 1
ATOM 2426 N N . ILE A 1 317 ? 16.226 -31.516 13.426 1.00 93.38 317 ILE A N 1
ATOM 2427 C CA . ILE A 1 317 ? 17.454 -30.721 13.531 1.00 93.38 317 ILE A CA 1
ATOM 2428 C C . ILE A 1 317 ? 17.468 -29.999 14.878 1.00 93.38 317 ILE A C 1
ATOM 2430 O O . ILE A 1 317 ? 16.595 -29.174 15.156 1.00 93.38 317 ILE A O 1
ATOM 2434 N N . GLU A 1 318 ? 18.481 -30.281 15.696 1.00 97.31 318 GLU A N 1
ATOM 2435 C CA . GLU A 1 318 ? 18.717 -29.560 16.948 1.00 97.31 318 GLU A CA 1
ATOM 2436 C C . GLU A 1 318 ? 19.146 -28.111 16.655 1.00 97.31 318 GLU A C 1
ATOM 2438 O O . GLU A 1 318 ? 20.024 -27.854 15.827 1.00 97.31 318 GLU A O 1
ATOM 2443 N N . ARG A 1 319 ? 18.523 -27.150 17.339 1.00 94.69 319 ARG A N 1
ATOM 2444 C CA . ARG A 1 319 ? 18.826 -25.720 17.271 1.00 94.69 319 ARG A CA 1
ATOM 2445 C C . ARG A 1 319 ? 19.092 -25.174 18.663 1.00 94.69 319 ARG A C 1
ATOM 2447 O O . ARG A 1 319 ? 18.408 -25.521 19.624 1.00 94.69 319 ARG A O 1
ATOM 2454 N N . HIS A 1 320 ? 20.096 -24.310 18.756 1.00 94.94 320 HIS A N 1
ATOM 2455 C CA . HIS A 1 320 ? 20.436 -23.574 19.972 1.00 94.94 320 HIS A CA 1
ATOM 2456 C C . HIS A 1 320 ? 20.084 -22.109 19.738 1.00 94.94 320 HIS A C 1
ATOM 2458 O O . HIS A 1 320 ? 20.470 -21.530 18.720 1.00 94.94 320 HIS A O 1
ATOM 2464 N N . CYS A 1 321 ? 19.301 -21.522 20.637 1.00 92.81 321 CYS A N 1
ATOM 2465 C CA . CYS A 1 321 ? 18.737 -20.192 20.447 1.00 92.81 321 CYS A CA 1
ATOM 2466 C C . CYS A 1 321 ? 19.108 -19.282 21.610 1.00 92.81 321 CYS A C 1
ATOM 2468 O O . CYS A 1 321 ? 18.822 -19.584 22.767 1.00 92.81 321 CYS A O 1
ATOM 2470 N N . GLU A 1 322 ? 19.731 -18.153 21.284 1.00 93.56 322 GLU A N 1
ATOM 2471 C CA . GLU A 1 322 ? 19.903 -17.040 22.212 1.00 93.56 322 GLU A CA 1
ATOM 2472 C C . GLU A 1 322 ? 18.702 -16.096 22.067 1.00 93.56 322 GLU A C 1
ATOM 2474 O O . GLU A 1 322 ? 18.411 -15.599 20.976 1.00 93.56 322 GLU A O 1
ATOM 2479 N N . VAL A 1 323 ? 17.986 -15.859 23.161 1.00 92.56 323 VAL A N 1
ATOM 2480 C CA . VAL A 1 323 ? 16.776 -15.043 23.201 1.00 92.56 323 VAL A CA 1
ATOM 2481 C C . VAL A 1 323 ? 17.142 -13.658 23.725 1.00 92.56 323 VAL A C 1
ATOM 2483 O O . VAL A 1 323 ? 17.416 -13.446 24.905 1.00 92.56 323 VAL A O 1
ATOM 2486 N N . LYS A 1 324 ? 17.137 -12.661 22.839 1.00 87.56 324 LYS A N 1
ATOM 2487 C CA . LYS A 1 324 ? 17.432 -11.275 23.219 1.00 87.56 324 LYS A CA 1
ATOM 2488 C C . LYS A 1 324 ? 16.167 -10.579 23.715 1.00 87.56 324 LYS A C 1
ATOM 2490 O O . LYS A 1 324 ? 15.269 -10.282 22.935 1.00 87.56 324 LYS A O 1
ATOM 2495 N N . GLY A 1 325 ? 16.128 -10.234 25.000 1.00 79.31 325 GLY A N 1
ATOM 2496 C CA . GLY A 1 325 ? 15.133 -9.295 25.517 1.00 79.31 325 GLY A CA 1
ATOM 2497 C C . GLY A 1 325 ? 15.443 -7.873 25.040 1.00 79.31 325 GLY A C 1
ATOM 2498 O O . GLY A 1 325 ? 16.392 -7.256 25.521 1.00 79.31 325 GLY A O 1
ATOM 2499 N N . SER A 1 326 ? 14.671 -7.333 24.094 1.00 64.38 326 SER A N 1
ATOM 2500 C CA . SER A 1 326 ? 14.791 -5.925 23.695 1.00 64.38 326 SER A CA 1
ATOM 2501 C C . SER A 1 326 ? 14.029 -5.020 24.666 1.00 64.38 326 SER A C 1
ATOM 2503 O O . SER A 1 326 ? 12.841 -5.230 24.915 1.00 64.38 326 SER A O 1
ATOM 2505 N N . PHE A 1 327 ? 14.694 -3.986 25.183 1.00 51.19 327 PHE A N 1
ATOM 2506 C CA . PHE A 1 327 ? 14.080 -2.938 26.000 1.00 51.19 327 PHE A CA 1
ATOM 2507 C C . PHE A 1 327 ? 13.841 -1.688 25.147 1.00 51.19 327 PHE A C 1
ATOM 2509 O O . PHE A 1 327 ? 14.795 -1.118 24.623 1.00 51.19 327 PHE A O 1
ATOM 2516 N N . TYR A 1 328 ? 12.593 -1.227 25.053 1.00 41.06 328 TYR A N 1
ATOM 2517 C CA . TYR A 1 328 ? 12.284 0.131 24.597 1.00 41.06 328 TYR A CA 1
ATOM 2518 C C . TYR A 1 328 ? 11.835 0.961 25.813 1.00 41.06 328 TYR A C 1
ATOM 2520 O O . TYR A 1 328 ? 10.700 0.835 26.271 1.00 41.06 328 TYR A O 1
ATOM 2528 N N . ASP A 1 329 ? 12.736 1.786 26.375 1.00 37.53 329 ASP A N 1
ATOM 2529 C CA . ASP A 1 329 ? 12.380 2.786 27.402 1.00 37.53 329 ASP A CA 1
ATOM 2530 C C . ASP A 1 329 ? 11.745 3.997 26.714 1.00 37.53 329 ASP A C 1
ATOM 2532 O O . ASP A 1 329 ? 12.416 4.756 26.011 1.00 37.53 329 ASP A O 1
ATOM 2536 N N . HIS A 1 330 ? 10.453 4.215 26.936 1.00 36.59 330 HIS A N 1
ATOM 2537 C CA . HIS A 1 330 ? 9.803 5.470 26.582 1.00 36.59 330 HIS A CA 1
ATOM 2538 C C . HIS A 1 330 ? 9.888 6.433 27.765 1.00 36.59 330 HIS A C 1
ATOM 2540 O O . HIS A 1 330 ? 8.935 6.572 28.532 1.00 36.59 330 HIS A O 1
ATOM 2546 N N . ARG A 1 331 ? 11.009 7.149 27.903 1.00 35.22 331 ARG A N 1
ATOM 2547 C CA . ARG A 1 331 ? 11.067 8.331 28.775 1.00 35.22 331 ARG A CA 1
ATOM 2548 C C . ARG A 1 331 ? 11.526 9.585 28.032 1.00 35.22 331 ARG A C 1
ATOM 2550 O O . ARG A 1 331 ? 12.611 9.657 27.468 1.00 35.22 331 ARG A O 1
ATOM 2557 N N . HIS A 1 332 ? 10.600 10.543 28.039 1.00 38.22 332 HIS A N 1
ATOM 2558 C CA . HIS A 1 332 ? 10.645 11.955 27.663 1.00 38.22 332 HIS A CA 1
ATOM 2559 C C . HIS A 1 332 ? 12.014 12.559 27.304 1.00 38.22 332 HIS A C 1
ATOM 2561 O O . HIS A 1 332 ? 12.826 12.854 28.177 1.00 38.22 332 HIS A O 1
ATOM 2567 N N . ARG A 1 333 ? 12.183 12.936 26.027 1.00 31.06 333 ARG A N 1
ATOM 2568 C CA . ARG A 1 333 ? 13.010 14.098 25.671 1.00 31.06 333 ARG A CA 1
ATOM 2569 C C . ARG A 1 333 ? 12.188 15.361 25.932 1.00 31.06 333 ARG A C 1
ATOM 2571 O O . ARG A 1 333 ? 11.393 15.764 25.088 1.00 31.06 333 ARG A O 1
ATOM 2578 N N . HIS A 1 334 ? 12.364 15.973 27.101 1.00 34.88 334 HIS A N 1
ATOM 2579 C CA . HIS A 1 334 ? 12.056 17.392 27.261 1.00 34.88 334 HIS A CA 1
ATOM 2580 C C . HIS A 1 334 ? 13.101 18.178 26.461 1.00 34.88 334 HIS A C 1
ATOM 2582 O O . HIS A 1 334 ? 14.276 18.200 26.817 1.00 34.88 334 HIS A O 1
ATOM 2588 N N . PHE A 1 335 ? 12.679 18.764 25.342 1.00 32.38 335 PHE A N 1
ATOM 2589 C CA . PHE A 1 335 ? 13.435 19.812 24.666 1.00 32.38 335 PHE A CA 1
ATOM 2590 C C . PHE A 1 335 ? 13.155 21.112 25.418 1.00 32.38 335 PHE A C 1
ATOM 2592 O O . PHE A 1 335 ? 12.055 21.654 25.321 1.00 32.38 335 PHE A O 1
ATOM 2599 N N . ASP A 1 336 ? 14.130 21.569 26.198 1.00 38.19 336 ASP A N 1
ATOM 2600 C CA . ASP A 1 336 ? 14.113 22.898 26.798 1.00 38.19 336 ASP A CA 1
ATOM 2601 C C . ASP A 1 336 ? 14.774 23.867 25.811 1.00 38.19 336 ASP A C 1
ATOM 2603 O O . ASP A 1 336 ? 15.921 23.681 25.399 1.00 38.19 336 ASP A O 1
ATOM 2607 N N . GLY A 1 337 ? 14.008 24.855 25.354 1.00 37.22 337 GLY A N 1
ATOM 2608 C CA . GLY A 1 337 ? 14.383 25.766 24.277 1.00 37.22 337 GLY A CA 1
ATOM 2609 C C . GLY A 1 337 ? 14.023 27.205 24.616 1.00 37.22 337 GLY A C 1
ATOM 2610 O O . GLY A 1 337 ? 13.177 27.800 23.958 1.00 37.22 337 GLY A O 1
ATOM 2611 N N . GLN A 1 338 ? 14.671 27.776 25.633 1.00 43.34 338 GLN A N 1
ATOM 2612 C CA . GLN A 1 338 ? 14.759 29.226 25.801 1.00 43.34 338 GLN A CA 1
ATOM 2613 C C . GLN A 1 338 ? 16.034 29.749 25.136 1.00 43.34 338 GLN A C 1
ATOM 2615 O O . GLN A 1 338 ? 17.124 29.484 25.634 1.00 43.34 338 GLN A O 1
ATOM 2620 N N . ARG A 1 339 ? 15.900 30.567 24.082 1.00 37.88 339 ARG A N 1
ATOM 2621 C CA . ARG A 1 339 ? 16.771 31.733 23.840 1.00 37.88 339 ARG A CA 1
ATOM 2622 C C . ARG A 1 339 ? 15.997 32.834 23.118 1.00 37.88 339 ARG A C 1
ATOM 2624 O O . ARG A 1 339 ? 15.796 32.795 21.911 1.00 37.88 339 ARG A O 1
ATOM 2631 N N . SER A 1 340 ? 15.612 33.840 23.891 1.00 44.69 340 SER A N 1
ATOM 2632 C CA . SER A 1 340 ? 15.357 35.206 23.444 1.00 44.69 340 SER A CA 1
ATOM 2633 C C . SER A 1 340 ? 16.670 35.856 23.005 1.00 44.69 340 SER A C 1
ATOM 2635 O O . SER A 1 340 ? 17.632 35.816 23.771 1.00 44.69 340 SER A O 1
ATOM 2637 N N . HIS A 1 341 ? 16.712 36.495 21.837 1.00 40.34 341 HIS A N 1
ATOM 2638 C CA . HIS A 1 341 ? 17.641 37.593 21.556 1.00 40.34 341 HIS A CA 1
ATOM 2639 C C . HIS A 1 341 ? 16.848 38.750 20.954 1.00 40.34 341 HIS A C 1
ATOM 2641 O O . HIS A 1 341 ? 16.377 38.687 19.822 1.00 40.34 341 HIS A O 1
ATOM 2647 N N . SER A 1 342 ? 16.704 39.795 21.758 1.00 52.34 342 SER A N 1
ATOM 2648 C CA . SER A 1 342 ? 16.403 41.153 21.341 1.00 52.34 342 SER A CA 1
ATOM 2649 C C . SER A 1 342 ? 17.672 41.977 21.535 1.00 52.34 342 SER A C 1
ATOM 2651 O O . SER A 1 342 ? 18.091 42.203 22.670 1.00 52.34 342 SER A O 1
ATOM 2653 N N . ARG A 1 343 ? 18.286 42.387 20.424 1.00 58.28 343 ARG A N 1
ATOM 2654 C CA . ARG A 1 343 ? 18.785 43.738 20.128 1.00 58.28 343 ARG A CA 1
ATOM 2655 C C . ARG A 1 343 ? 19.429 43.758 18.754 1.00 58.28 343 ARG A C 1
ATOM 2657 O O . ARG A 1 343 ? 20.214 42.828 18.474 1.00 58.28 343 ARG A O 1
#

InterPro domains:
  IPR058807 ScoMcrA-like, N-terminal head domain [PF26345] (7-92)
  IPR058813 ScoMcrA-like, DNA sulfur-binding domain [PF26340] (95-223)